Protein AF-M3HYR0-F1 (afdb_monomer_lite)

Sequence (187 aa):
MLKTSEKIFSETPSIITKEEGLKILNGVIPLTTCLDKAFQERNRYFENKVRIHILDNIKNGYCPEDCGYCAQRKNANSGVQEYPMKSEQEIYEDAVQAKKNGAYRFCMVTSGTGPNRLTTEKLASTIQRITDELNMKVCLSAGLLDIEKAQVLKEAGLDRYNHNLNTSEIIIRKSAILILIYKELKH

Foldseek 3Di:
DPPPDDPDDPPDDDPDDPVVVVCVVVCVDPPVVVVVVVVVVCCVVQNPDDAAEAEDAQFAAPADFDAPPDCRYPPRPNPDDGDGGHALVVLLVVLVVCVVVVHQEYEYEHHYAADDPVRLLRLLVSLLCSCVVVVHAYEYEGHDDDPVSVVSNVVSPHPYYDDDPPDDPVVCVVPDDDDDDDPPPPD

Radius of gyration: 19.2 Å; chains: 1; bounding box: 42×44×49 Å

Organism: NCBI:txid1001598

InterPro domains:
  IPR002684 Biotin synthase/Biotin biosynthesis bifunctional protein BioAB [PTHR22976] (4-169)
  IPR007197 Radical SAM [PF04055] (62-170)
  IPR007197 Radical SAM [PS51918] (48-187)
  IPR007197 Radical SAM [SFLDS00029] (16-169)
  IPR013785 Aldolase-type TIM barrel [G3DSA:3.20.20.70] (16-176)
  IPR058240 Radical SAM superfamily [SSF102114] (16-169)

Structure (mmCIF, N/CA/C/O backbone):
data_AF-M3HYR0-F1
#
_entry.id   AF-M3HYR0-F1
#
loop_
_atom_site.group_PDB
_atom_site.id
_atom_site.type_symbol
_atom_site.label_atom_id
_atom_site.label_alt_id
_atom_site.label_comp_id
_atom_site.label_asym_id
_atom_site.label_entity_id
_atom_site.label_seq_id
_atom_site.pdbx_PDB_ins_code
_atom_site.Cartn_x
_atom_site.Cartn_y
_atom_site.Cartn_z
_atom_site.occupancy
_atom_site.B_iso_or_equiv
_atom_site.auth_seq_id
_atom_site.auth_comp_id
_atom_site.auth_asym_id
_atom_site.auth_atom_id
_atom_site.pdbx_PDB_model_num
ATOM 1 N N . MET A 1 1 ? 19.150 12.879 13.250 1.00 27.81 1 MET A N 1
ATOM 2 C CA . MET A 1 1 ? 19.712 12.051 12.161 1.00 27.81 1 MET A CA 1
ATOM 3 C C . MET A 1 1 ? 19.367 10.603 12.452 1.00 27.81 1 MET A C 1
ATOM 5 O O . MET A 1 1 ? 19.879 10.062 13.423 1.00 27.81 1 MET A O 1
ATOM 9 N N . LEU A 1 2 ? 18.451 10.011 11.683 1.00 25.44 2 LEU A N 1
ATOM 10 C CA . LEU A 1 2 ? 18.196 8.571 11.743 1.00 25.44 2 LEU A CA 1
ATOM 11 C C . LEU A 1 2 ? 19.495 7.862 11.342 1.00 25.44 2 LEU A C 1
ATOM 13 O O . LEU A 1 2 ? 20.002 8.091 10.245 1.00 25.44 2 LEU A O 1
ATOM 17 N N . LYS A 1 3 ? 20.071 7.079 12.260 1.00 30.28 3 LYS A N 1
ATOM 18 C CA . LYS A 1 3 ? 21.198 6.195 11.956 1.00 30.28 3 LYS A CA 1
ATOM 19 C C . LYS A 1 3 ? 20.694 5.221 10.894 1.00 30.28 3 LYS A C 1
ATOM 21 O O . LYS A 1 3 ? 19.800 4.433 11.173 1.00 30.28 3 LYS A O 1
ATOM 26 N N . THR A 1 4 ? 21.209 5.342 9.676 1.00 38.19 4 THR A N 1
ATOM 27 C CA . THR A 1 4 ? 20.948 4.424 8.567 1.00 38.19 4 THR A CA 1
ATOM 28 C C . THR A 1 4 ? 21.499 3.055 8.946 1.00 38.19 4 THR A C 1
ATOM 30 O O . THR A 1 4 ? 22.667 2.767 8.687 1.00 38.19 4 THR A O 1
ATOM 33 N N . SER A 1 5 ? 20.690 2.244 9.625 1.00 42.72 5 SER A N 1
ATOM 34 C CA . SER A 1 5 ? 20.910 0.807 9.699 1.00 42.72 5 SER A CA 1
ATOM 35 C C . SER A 1 5 ? 20.956 0.255 8.271 1.00 42.72 5 SER A C 1
ATOM 37 O O . SER A 1 5 ? 20.340 0.799 7.353 1.00 42.72 5 SER A O 1
ATOM 39 N N . GLU A 1 6 ? 21.816 -0.738 8.091 1.00 44.53 6 GLU A N 1
ATOM 40 C CA . GLU A 1 6 ? 22.336 -1.271 6.833 1.00 44.53 6 GLU A CA 1
ATOM 41 C C . GLU A 1 6 ? 21.321 -1.287 5.676 1.00 44.53 6 GLU A C 1
ATOM 43 O O . GLU A 1 6 ? 20.189 -1.749 5.812 1.00 44.53 6 GLU A O 1
ATOM 48 N N . LYS A 1 7 ? 21.741 -0.806 4.493 1.00 46.88 7 LYS A N 1
ATOM 49 C CA . LYS A 1 7 ? 20.996 -1.011 3.242 1.00 46.88 7 LYS A CA 1
ATOM 50 C C . LYS A 1 7 ? 20.975 -2.515 2.950 1.00 46.88 7 LYS A C 1
ATOM 52 O O . LYS A 1 7 ? 21.894 -3.032 2.320 1.00 46.88 7 LYS A O 1
ATOM 57 N N . ILE A 1 8 ? 19.942 -3.219 3.401 1.00 47.56 8 ILE A N 1
ATOM 58 C CA . ILE A 1 8 ? 19.766 -4.630 3.066 1.00 47.56 8 ILE A CA 1
ATOM 59 C C . ILE A 1 8 ? 19.124 -4.705 1.681 1.00 47.56 8 ILE A C 1
ATOM 61 O O . ILE A 1 8 ? 17.914 -4.545 1.523 1.00 47.56 8 ILE A O 1
ATOM 65 N N . PHE A 1 9 ? 19.950 -4.907 0.657 1.00 54.12 9 PHE A N 1
ATOM 66 C CA . PHE A 1 9 ? 19.462 -5.226 -0.681 1.00 54.12 9 PHE A CA 1
ATOM 67 C C . PHE A 1 9 ? 18.838 -6.626 -0.693 1.00 54.12 9 PHE A C 1
ATOM 69 O O . PHE A 1 9 ? 19.188 -7.487 0.115 1.00 54.12 9 PHE A O 1
ATOM 76 N N . SER A 1 10 ? 17.902 -6.853 -1.617 1.00 51.78 10 SER A N 1
ATOM 77 C CA . SER A 1 10 ? 17.397 -8.200 -1.876 1.00 51.78 10 SER A CA 1
ATOM 78 C C . SER A 1 10 ? 18.568 -9.121 -2.221 1.00 51.78 10 SER A C 1
ATOM 80 O O . SER A 1 10 ? 19.323 -8.835 -3.146 1.00 51.78 10 SER A O 1
ATOM 82 N N . GLU A 1 11 ? 18.697 -10.235 -1.502 1.00 59.69 11 GLU A N 1
ATOM 83 C CA . GLU A 1 11 ? 19.653 -11.305 -1.823 1.00 59.69 11 GLU A CA 1
ATOM 84 C C . GLU A 1 11 ? 19.202 -12.134 -3.032 1.00 59.69 11 GLU A C 1
ATOM 86 O O . GLU A 1 11 ? 19.929 -13.007 -3.495 1.00 59.69 11 GLU A O 1
ATOM 91 N N . THR A 1 12 ? 17.998 -11.874 -3.558 1.00 63.22 12 THR A N 1
ATOM 92 C CA . THR A 1 12 ? 17.518 -12.531 -4.774 1.00 63.22 12 THR A CA 1
ATOM 93 C C . THR A 1 12 ? 18.239 -11.926 -5.979 1.00 63.22 12 THR A C 1
ATOM 95 O O . THR A 1 12 ? 18.025 -10.743 -6.270 1.00 63.22 12 THR A O 1
ATOM 98 N N . PRO A 1 13 ? 19.079 -12.697 -6.690 1.00 67.69 13 PRO A N 1
ATOM 99 C CA . PRO A 1 13 ? 19.776 -12.191 -7.860 1.00 67.69 13 PRO A CA 1
ATOM 100 C C . PRO A 1 13 ? 18.773 -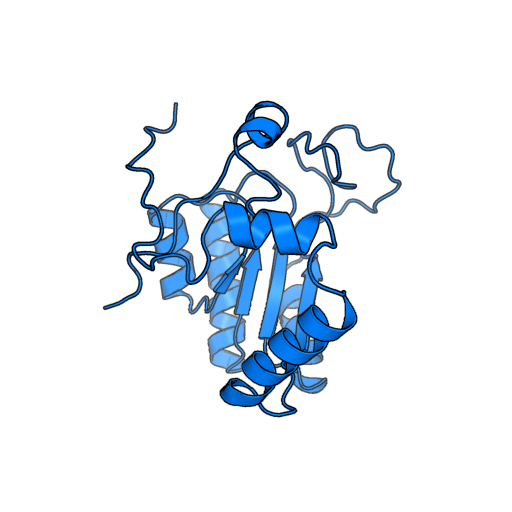11.827 -8.956 1.00 67.69 13 PRO A C 1
ATOM 102 O O . PRO A 1 13 ? 17.763 -12.506 -9.157 1.00 67.69 13 PRO A O 1
ATOM 105 N N . SER A 1 14 ? 19.056 -10.739 -9.675 1.00 76.12 14 SER A N 1
ATOM 106 C CA . SER A 1 14 ? 18.279 -10.377 -10.859 1.00 76.12 14 SER A CA 1
ATOM 107 C C . SER A 1 14 ? 18.402 -11.482 -11.906 1.00 76.12 14 SER A C 1
ATOM 109 O O . SER A 1 14 ? 19.508 -11.903 -12.237 1.00 76.12 14 SER A O 1
ATOM 111 N N . ILE A 1 15 ? 17.266 -11.913 -12.452 1.00 83.00 15 ILE A N 1
ATOM 112 C CA . ILE A 1 15 ? 17.204 -12.916 -13.526 1.00 83.00 15 ILE A CA 1
ATOM 113 C C . ILE A 1 15 ? 17.675 -12.376 -14.883 1.00 83.00 15 ILE A C 1
ATOM 115 O O . ILE A 1 15 ? 17.874 -13.154 -15.809 1.00 83.00 15 ILE A O 1
ATOM 119 N N . ILE A 1 16 ? 17.840 -11.055 -15.003 1.00 86.44 16 ILE A N 1
ATOM 120 C CA . ILE A 1 16 ? 18.404 -10.391 -16.181 1.00 86.44 16 ILE A CA 1
ATOM 121 C C . ILE A 1 16 ? 19.563 -9.483 -15.781 1.00 86.44 16 ILE A C 1
ATOM 123 O O . ILE A 1 16 ? 19.572 -8.867 -14.708 1.00 86.44 16 ILE A O 1
ATOM 127 N N . THR A 1 17 ? 20.528 -9.358 -16.676 1.00 90.94 17 THR A N 1
ATOM 128 C CA . THR A 1 17 ? 21.617 -8.392 -16.578 1.00 90.94 17 THR A CA 1
ATOM 129 C C . THR A 1 17 ? 21.120 -6.970 -16.849 1.00 90.94 17 THR A C 1
ATOM 131 O O . THR A 1 17 ? 20.070 -6.736 -17.454 1.00 90.94 17 THR A O 1
ATOM 134 N N . LYS A 1 18 ? 21.919 -5.976 -16.442 1.00 89.69 18 LYS A N 1
ATOM 135 C CA . LYS A 1 18 ? 21.658 -4.564 -16.760 1.00 89.69 18 LYS A CA 1
ATOM 136 C C . LYS A 1 18 ? 21.578 -4.321 -18.272 1.00 89.69 18 LYS A C 1
ATOM 138 O O . LYS A 1 18 ? 20.744 -3.539 -18.717 1.00 89.69 18 LYS A O 1
ATOM 143 N N . GLU A 1 19 ? 22.442 -4.971 -19.050 1.00 94.06 19 GLU A N 1
ATOM 144 C CA . GLU A 1 19 ? 22.473 -4.823 -20.507 1.00 94.06 19 GLU A CA 1
ATOM 145 C C . GLU A 1 19 ? 21.195 -5.371 -21.155 1.00 94.06 19 GLU A C 1
ATOM 147 O O . GLU A 1 19 ? 20.595 -4.705 -21.997 1.00 94.06 19 GLU A O 1
ATOM 152 N N . GLU A 1 20 ? 20.729 -6.543 -20.721 1.00 90.94 20 GLU A N 1
ATOM 153 C CA . GLU A 1 20 ? 19.462 -7.122 -21.185 1.00 90.94 20 GLU A CA 1
ATOM 154 C C . GLU A 1 20 ? 18.267 -6.238 -20.822 1.00 90.94 20 GLU A C 1
ATOM 156 O O . GLU A 1 20 ? 17.411 -5.983 -21.670 1.00 90.94 20 GLU A O 1
ATOM 161 N N . GLY A 1 21 ? 18.242 -5.695 -19.601 1.00 92.31 21 GLY A N 1
ATOM 162 C CA . GLY A 1 21 ? 17.231 -4.719 -19.194 1.00 92.31 21 GLY A CA 1
ATOM 163 C C . GLY A 1 21 ? 17.214 -3.486 -20.100 1.00 92.31 21 GLY A C 1
ATOM 164 O O . GLY A 1 21 ? 16.151 -3.049 -20.535 1.00 92.31 21 GLY A O 1
ATOM 165 N N . LEU A 1 22 ? 18.385 -2.952 -20.459 1.00 94.38 22 LEU A N 1
ATOM 166 C CA . LEU A 1 22 ? 18.488 -1.814 -21.377 1.00 94.38 22 LEU A CA 1
ATOM 167 C C . LEU A 1 22 ? 18.037 -2.159 -22.800 1.00 94.38 22 LEU A C 1
ATOM 169 O O . LEU A 1 22 ? 17.418 -1.320 -23.447 1.00 94.38 22 LEU A O 1
ATOM 173 N N . LYS A 1 23 ? 18.284 -3.379 -23.291 1.00 94.56 23 LYS A N 1
ATOM 174 C CA . LYS A 1 23 ? 17.772 -3.830 -24.600 1.00 94.56 23 LYS A CA 1
ATOM 175 C C . LYS A 1 23 ? 16.242 -3.841 -24.634 1.00 94.56 23 LYS A C 1
ATOM 177 O O . LYS A 1 23 ? 15.662 -3.413 -25.630 1.00 94.56 23 LYS A O 1
ATOM 182 N N . ILE A 1 24 ? 15.596 -4.271 -23.548 1.00 93.75 24 ILE A N 1
ATOM 183 C CA . ILE A 1 24 ? 14.132 -4.201 -23.402 1.00 93.75 24 ILE A CA 1
ATOM 184 C C . ILE A 1 24 ? 13.668 -2.740 -23.427 1.00 93.75 24 ILE A C 1
ATOM 186 O O . ILE A 1 24 ? 12.809 -2.382 -24.228 1.00 93.75 24 ILE A O 1
ATOM 190 N N . LEU A 1 25 ? 14.254 -1.889 -22.579 1.00 94.12 25 LEU A N 1
ATOM 191 C CA . LEU A 1 25 ? 13.826 -0.493 -22.422 1.00 94.12 25 LEU A CA 1
ATOM 192 C C . LEU A 1 25 ? 14.065 0.363 -23.674 1.00 94.12 25 LEU A C 1
ATOM 194 O O . LEU A 1 25 ? 13.278 1.262 -23.950 1.00 94.12 25 LEU A O 1
ATOM 198 N N . ASN A 1 26 ? 15.114 0.069 -24.444 1.00 96.31 26 ASN A N 1
ATOM 199 C CA . ASN A 1 26 ? 15.434 0.766 -25.692 1.00 96.31 26 ASN A CA 1
ATOM 200 C C . ASN A 1 26 ? 14.705 0.185 -26.917 1.00 96.31 26 ASN A C 1
ATOM 202 O O . ASN A 1 26 ? 14.990 0.593 -28.040 1.00 96.31 26 ASN A O 1
ATOM 206 N N . GLY A 1 27 ? 13.802 -0.784 -26.730 1.00 94.06 27 GLY A N 1
ATOM 207 C CA . GLY A 1 27 ? 13.020 -1.368 -27.822 1.00 94.06 27 GLY A CA 1
ATOM 208 C C . GLY A 1 27 ? 13.824 -2.238 -28.792 1.00 94.06 27 GLY A C 1
ATOM 209 O O . GLY A 1 27 ? 13.338 -2.540 -29.878 1.00 94.06 27 GLY A O 1
ATOM 210 N N . VAL A 1 28 ? 15.034 -2.670 -28.414 1.00 96.81 28 VAL A N 1
ATOM 211 C CA . VAL A 1 28 ? 15.813 -3.658 -29.187 1.00 96.81 28 VAL A CA 1
ATOM 212 C C . VAL A 1 28 ? 15.053 -4.984 -29.244 1.00 96.81 28 VAL A C 1
ATOM 214 O O . VAL A 1 28 ? 15.068 -5.674 -30.260 1.00 96.81 28 VAL A O 1
ATOM 217 N N . ILE A 1 29 ? 14.364 -5.328 -28.152 1.00 93.12 29 ILE A N 1
ATOM 218 C CA . ILE A 1 29 ? 13.398 -6.425 -28.126 1.00 93.12 29 ILE A CA 1
ATOM 219 C C . ILE A 1 29 ? 12.018 -5.854 -28.483 1.00 93.12 29 ILE A C 1
ATOM 221 O O . ILE A 1 29 ? 11.577 -4.914 -27.816 1.00 93.12 29 ILE A O 1
ATOM 225 N N . PRO A 1 30 ? 11.310 -6.412 -29.486 1.00 95.75 30 PRO A N 1
ATOM 226 C CA . PRO A 1 30 ? 9.973 -5.954 -29.843 1.00 95.75 30 PRO A CA 1
ATOM 227 C C . PRO A 1 30 ? 9.015 -5.977 -28.649 1.00 95.75 30 PRO A C 1
ATOM 229 O O . PRO A 1 30 ? 8.971 -6.952 -27.894 1.00 95.75 30 PRO A O 1
ATOM 232 N N . LEU A 1 31 ? 8.197 -4.929 -28.511 1.00 95.56 31 LEU A N 1
ATOM 233 C CA . LEU A 1 31 ? 7.231 -4.806 -27.414 1.00 95.56 31 LEU A CA 1
ATOM 234 C C . LEU A 1 31 ? 6.293 -6.018 -27.328 1.00 95.56 31 LEU A C 1
ATOM 236 O O . LEU A 1 31 ? 6.006 -6.495 -26.235 1.00 95.56 31 LEU A O 1
ATOM 240 N N . THR A 1 32 ? 5.854 -6.549 -28.469 1.00 97.62 32 THR A N 1
ATOM 241 C CA . THR A 1 32 ? 4.992 -7.739 -28.534 1.00 97.62 32 THR A CA 1
ATOM 242 C C . THR A 1 32 ? 5.647 -8.961 -27.895 1.00 97.62 32 THR A C 1
ATOM 244 O O . THR A 1 32 ? 5.002 -9.653 -27.112 1.00 97.62 32 THR A O 1
ATOM 247 N N . THR A 1 33 ? 6.941 -9.179 -28.137 1.00 95.50 33 THR A N 1
ATOM 248 C CA . THR A 1 33 ? 7.723 -10.247 -27.498 1.00 95.50 33 THR A CA 1
ATOM 249 C C . THR A 1 33 ? 7.815 -10.045 -25.986 1.00 95.50 33 THR A C 1
ATOM 251 O O . THR A 1 33 ? 7.695 -11.001 -25.222 1.00 95.50 33 THR A O 1
ATOM 254 N N . CYS A 1 34 ? 8.013 -8.805 -25.530 1.00 94.19 34 CYS A N 1
ATOM 255 C CA . CYS A 1 34 ? 8.046 -8.486 -24.101 1.00 94.19 34 CYS A CA 1
ATOM 256 C C . CYS A 1 34 ? 6.696 -8.766 -23.423 1.00 94.19 34 CYS A C 1
ATOM 258 O O . CYS A 1 34 ? 6.667 -9.355 -22.342 1.00 94.19 34 CYS A O 1
ATOM 260 N N . LEU A 1 35 ? 5.588 -8.376 -24.062 1.00 95.94 35 LEU A N 1
ATOM 261 C CA . LEU A 1 35 ? 4.231 -8.607 -23.560 1.00 95.94 35 LEU A CA 1
ATOM 262 C C . LEU A 1 35 ? 3.901 -10.099 -23.476 1.00 95.94 35 LEU A C 1
ATOM 264 O O . LEU A 1 35 ? 3.378 -10.544 -22.456 1.00 95.94 35 LEU A O 1
ATOM 268 N N . ASP A 1 36 ? 4.243 -10.867 -24.510 1.00 96.81 36 ASP A N 1
ATOM 269 C CA . ASP A 1 36 ? 4.029 -12.315 -24.545 1.00 96.81 36 ASP A CA 1
ATOM 270 C C . ASP A 1 36 ? 4.809 -13.029 -23.428 1.00 96.81 36 ASP A C 1
ATOM 272 O O . ASP A 1 36 ? 4.224 -13.755 -22.624 1.00 96.81 36 ASP A O 1
ATOM 276 N N . LYS A 1 37 ? 6.106 -12.734 -23.270 1.00 92.50 37 LYS A N 1
ATOM 277 C CA . LYS A 1 37 ? 6.913 -13.313 -22.180 1.00 92.50 37 LYS A CA 1
ATOM 278 C C . LYS A 1 37 ? 6.387 -12.940 -20.793 1.00 92.50 37 LYS A C 1
ATOM 280 O O . LYS A 1 37 ? 6.298 -13.799 -19.918 1.00 92.50 37 LYS A O 1
ATOM 285 N N . ALA A 1 38 ? 6.013 -11.676 -20.586 1.00 92.94 38 ALA A N 1
ATOM 286 C CA . ALA A 1 38 ? 5.431 -11.232 -19.321 1.00 92.94 38 ALA A CA 1
ATOM 287 C C . ALA A 1 38 ? 4.098 -11.942 -19.028 1.00 92.94 38 ALA A C 1
ATOM 289 O O . ALA A 1 38 ? 3.831 -12.314 -17.882 1.00 92.94 38 ALA A O 1
ATOM 290 N N . PHE A 1 39 ? 3.275 -12.164 -20.056 1.00 95.31 39 PHE A N 1
ATOM 291 C CA . PHE A 1 39 ? 2.029 -12.913 -19.937 1.00 95.31 39 PHE A CA 1
ATOM 292 C C . PHE A 1 39 ? 2.271 -14.380 -19.577 1.00 95.31 39 PHE A C 1
ATOM 294 O O . PHE A 1 39 ? 1.614 -14.872 -18.662 1.00 95.31 39 PHE A O 1
ATOM 301 N N . GLN A 1 40 ? 3.212 -15.061 -20.235 1.00 94.50 40 GLN A N 1
ATOM 302 C CA . GLN A 1 40 ? 3.530 -16.466 -19.955 1.00 94.50 40 GLN A CA 1
ATOM 303 C C . GLN A 1 40 ? 3.958 -16.669 -18.499 1.00 94.50 40 GLN A C 1
ATOM 305 O O . GLN A 1 40 ? 3.398 -17.526 -17.813 1.00 94.50 40 GLN A O 1
ATOM 310 N N . GLU A 1 41 ? 4.870 -15.834 -17.990 1.00 91.75 41 GLU A N 1
ATOM 311 C CA . GLU A 1 41 ? 5.298 -15.900 -16.588 1.00 91.75 41 GLU A CA 1
ATOM 312 C C . GLU A 1 41 ? 4.148 -15.576 -15.630 1.00 91.75 41 GLU A C 1
ATOM 314 O O . GLU A 1 41 ? 3.900 -16.321 -14.681 1.00 91.75 41 GLU A O 1
ATOM 319 N N . ARG A 1 42 ? 3.364 -14.521 -15.893 1.00 94.38 42 ARG A N 1
ATOM 320 C CA . ARG A 1 42 ? 2.182 -14.216 -15.070 1.00 94.38 42 ARG A CA 1
ATOM 321 C C . ARG A 1 42 ? 1.199 -15.386 -15.055 1.00 94.38 42 ARG A C 1
ATOM 323 O O . ARG A 1 42 ? 0.716 -15.751 -13.987 1.00 94.38 42 ARG A O 1
ATOM 330 N N . ASN A 1 43 ? 0.887 -15.967 -16.210 1.00 95.62 43 ASN A N 1
ATOM 331 C CA . ASN A 1 43 ? -0.077 -17.058 -16.335 1.00 95.62 43 ASN A CA 1
ATOM 332 C C . ASN A 1 43 ? 0.419 -18.341 -15.655 1.00 95.62 43 ASN A C 1
ATOM 334 O O . ASN A 1 43 ? -0.375 -19.039 -15.033 1.00 95.62 43 ASN A O 1
ATOM 338 N N . ARG A 1 44 ? 1.728 -18.615 -15.691 1.00 94.56 44 ARG A N 1
ATOM 339 C CA . ARG A 1 44 ? 2.340 -19.759 -15.001 1.00 94.56 44 ARG A CA 1
ATOM 340 C C . ARG A 1 44 ? 2.088 -19.751 -13.491 1.00 94.56 44 ARG A C 1
ATOM 342 O O . ARG A 1 44 ? 1.845 -20.809 -12.922 1.00 94.56 44 ARG A O 1
ATOM 349 N N . TYR A 1 45 ? 2.158 -18.585 -12.845 1.00 92.19 45 TYR A N 1
ATOM 350 C CA . TYR A 1 45 ? 2.011 -18.476 -11.385 1.00 92.19 45 TYR A CA 1
ATOM 351 C C . TYR A 1 45 ? 0.606 -18.081 -10.922 1.00 92.19 45 TYR A C 1
ATOM 353 O O . TYR A 1 45 ? 0.216 -18.405 -9.801 1.00 92.19 45 TYR A O 1
ATOM 361 N N . PHE A 1 46 ? -0.140 -17.347 -11.748 1.00 93.81 46 PHE A N 1
ATOM 362 C CA . PHE A 1 46 ? -1.408 -16.731 -11.348 1.00 93.81 46 PHE A CA 1
ATOM 363 C C . PHE A 1 46 ? -2.596 -17.147 -12.215 1.00 93.81 46 PHE A C 1
ATOM 365 O O . PHE A 1 46 ? -3.722 -16.761 -11.899 1.00 93.81 46 PHE A O 1
ATOM 372 N N . GLU A 1 47 ? -2.378 -17.932 -13.274 1.00 95.88 47 GLU A N 1
ATOM 373 C CA . GLU A 1 47 ? -3.408 -18.300 -14.251 1.00 95.88 47 GLU A CA 1
ATOM 374 C C . GLU A 1 47 ? -4.149 -17.034 -14.736 1.00 95.88 47 GLU A C 1
ATOM 376 O O . GLU A 1 47 ? -3.550 -15.965 -14.915 1.00 95.88 47 GLU A O 1
ATOM 381 N N . ASN A 1 48 ? -5.472 -17.125 -14.878 1.00 95.19 48 ASN A N 1
ATOM 382 C CA . ASN A 1 48 ? -6.363 -16.005 -15.170 1.00 95.19 48 ASN A CA 1
ATOM 383 C C . ASN A 1 48 ? -6.988 -15.392 -13.903 1.00 95.19 48 ASN A C 1
ATOM 385 O O . ASN A 1 48 ? -8.084 -14.837 -13.960 1.00 95.19 48 ASN A O 1
ATOM 389 N N . LYS A 1 49 ? -6.316 -15.491 -12.747 1.00 94.81 49 LYS A N 1
ATOM 390 C CA . LYS A 1 49 ? -6.809 -14.927 -11.482 1.00 94.81 49 LYS A CA 1
ATOM 391 C C . LYS A 1 49 ? -6.305 -13.501 -11.293 1.00 94.81 49 LYS A C 1
ATOM 393 O O . LYS A 1 49 ? -5.128 -13.200 -11.478 1.00 94.81 49 LYS A O 1
ATOM 398 N N . VAL A 1 50 ? -7.200 -12.635 -10.832 1.00 94.56 50 VAL A N 1
ATOM 399 C CA . VAL A 1 50 ? -6.894 -11.263 -10.414 1.00 94.56 50 VAL A CA 1
ATOM 400 C C . VAL A 1 50 ? -7.301 -11.073 -8.957 1.00 94.56 50 VAL A C 1
ATOM 402 O O . VAL A 1 50 ? -8.250 -11.693 -8.482 1.00 94.56 50 VAL A O 1
ATOM 405 N N . ARG A 1 51 ? -6.565 -10.233 -8.225 1.00 94.44 51 ARG A N 1
ATOM 406 C CA . ARG A 1 51 ? -6.910 -9.851 -6.851 1.00 94.44 51 ARG A CA 1
ATOM 407 C C . ARG A 1 51 ? -7.344 -8.398 -6.850 1.00 94.44 51 ARG A C 1
ATOM 409 O O . ARG A 1 51 ? -6.577 -7.533 -7.260 1.00 94.44 51 ARG A O 1
ATOM 416 N N . ILE A 1 52 ? -8.557 -8.149 -6.374 1.00 96.19 52 ILE A N 1
ATOM 417 C CA . ILE A 1 52 ? -9.097 -6.798 -6.255 1.00 96.19 52 ILE A CA 1
ATOM 418 C C . ILE A 1 52 ? -8.748 -6.260 -4.876 1.00 96.19 52 ILE A C 1
ATOM 420 O O . ILE A 1 52 ? -9.081 -6.875 -3.864 1.00 96.19 52 ILE A O 1
ATOM 424 N N . HIS A 1 53 ? -8.045 -5.134 -4.831 1.00 97.31 53 HIS A N 1
ATOM 425 C CA . HIS A 1 53 ? -7.796 -4.408 -3.592 1.00 97.31 53 HIS A CA 1
ATOM 426 C C . HIS A 1 53 ? -8.596 -3.109 -3.630 1.00 97.31 53 HIS A C 1
ATOM 428 O O . HIS A 1 53 ? -8.558 -2.405 -4.637 1.00 97.31 53 HIS A O 1
ATOM 434 N N . ILE A 1 54 ? -9.289 -2.793 -2.541 1.00 98.06 54 ILE A N 1
ATOM 435 C CA . ILE A 1 54 ? -9.983 -1.515 -2.383 1.00 98.06 54 ILE A CA 1
ATOM 436 C C . ILE A 1 54 ? -9.108 -0.615 -1.526 1.00 98.06 54 ILE A C 1
ATOM 438 O O . ILE A 1 54 ? -8.682 -1.015 -0.444 1.00 98.06 54 ILE A O 1
ATOM 442 N N . LEU A 1 55 ? -8.802 0.569 -2.048 1.00 98.31 55 LEU A N 1
ATOM 443 C CA . LEU A 1 55 ? -7.975 1.566 -1.386 1.00 98.31 55 LEU A CA 1
ATOM 444 C C . LEU A 1 55 ? -8.870 2.656 -0.808 1.00 98.31 55 LEU A C 1
ATOM 446 O O . LEU A 1 55 ? -9.658 3.248 -1.541 1.00 98.31 55 LEU A O 1
ATOM 450 N N . ASP A 1 56 ? -8.700 2.931 0.479 1.00 98.44 56 ASP A N 1
ATOM 451 C CA . ASP A 1 56 ? -9.341 4.033 1.178 1.00 98.44 56 ASP A CA 1
ATOM 452 C C . ASP A 1 56 ? -8.305 5.090 1.584 1.00 98.44 56 ASP A C 1
ATOM 454 O O . ASP A 1 56 ? -7.307 4.809 2.258 1.00 98.44 56 ASP A O 1
ATOM 458 N N . ASN A 1 57 ? -8.547 6.324 1.150 1.00 97.88 57 ASN A N 1
ATOM 459 C CA . ASN A 1 57 ? -7.762 7.485 1.538 1.00 97.88 57 ASN A CA 1
ATOM 460 C C . ASN A 1 57 ? -8.279 8.007 2.881 1.00 97.88 57 ASN A C 1
ATOM 462 O O . ASN A 1 57 ? -9.115 8.912 2.937 1.00 97.88 57 ASN A O 1
ATOM 466 N N . ILE A 1 58 ? -7.777 7.421 3.965 1.00 98.31 58 ILE A N 1
ATOM 467 C CA . ILE A 1 58 ? -8.271 7.673 5.320 1.00 98.31 58 ILE A CA 1
ATOM 468 C C . ILE A 1 58 ? -7.806 9.015 5.889 1.00 98.31 58 ILE A C 1
ATOM 470 O O . ILE A 1 58 ? -8.344 9.437 6.902 1.00 98.31 58 ILE A O 1
ATOM 474 N N . LYS A 1 59 ? -6.830 9.693 5.271 1.00 97.44 59 LYS A N 1
ATOM 475 C CA . LYS A 1 59 ? -6.379 11.051 5.626 1.00 97.44 59 LYS A CA 1
ATOM 476 C C . LYS A 1 59 ? -5.810 11.743 4.386 1.00 97.44 59 LYS A C 1
ATOM 478 O O . LYS A 1 59 ? -4.817 11.259 3.842 1.00 97.44 59 LYS A O 1
ATOM 483 N N . ASN A 1 60 ? -6.369 12.893 4.005 1.00 95.88 60 ASN A N 1
ATOM 484 C CA . ASN A 1 60 ? -6.047 13.569 2.745 1.00 95.88 60 ASN A CA 1
ATOM 485 C C . ASN A 1 60 ? -5.544 15.003 2.953 1.00 95.88 60 ASN A C 1
ATOM 487 O O . ASN A 1 60 ? -6.112 15.764 3.736 1.00 95.88 60 ASN A O 1
ATOM 491 N N . GLY A 1 61 ? -4.497 15.387 2.220 1.00 92.75 61 GLY A N 1
ATOM 492 C CA . GLY A 1 61 ? -3.863 16.707 2.354 1.00 92.75 61 GLY A CA 1
ATOM 493 C C . GLY A 1 61 ? -2.941 16.805 3.575 1.00 92.75 61 GLY A C 1
ATOM 494 O O . GLY A 1 61 ? -2.563 15.790 4.153 1.00 92.75 61 GLY A O 1
ATOM 495 N N . TYR A 1 62 ? -2.521 18.008 3.971 1.00 88.31 62 TYR A N 1
ATOM 496 C CA . TYR A 1 62 ? -1.628 18.225 5.129 1.00 88.31 62 TYR A CA 1
ATOM 497 C C . TYR A 1 62 ? -0.300 17.438 5.105 1.00 88.31 62 TYR A C 1
ATOM 499 O O . TYR A 1 62 ? 0.262 17.123 6.160 1.00 88.31 62 TYR A O 1
ATOM 507 N N . CYS A 1 63 ? 0.217 17.083 3.925 1.00 93.56 63 CYS A N 1
ATOM 508 C CA . CYS A 1 63 ? 1.510 16.412 3.826 1.00 93.56 63 CYS A CA 1
ATOM 509 C C . CYS A 1 63 ? 2.638 17.457 3.861 1.00 93.56 63 CYS A C 1
ATOM 511 O O . CYS A 1 63 ? 2.637 18.364 3.028 1.00 93.56 63 CYS A O 1
ATOM 513 N N . PRO A 1 64 ? 3.616 17.356 4.779 1.00 91.06 64 PRO A N 1
ATOM 514 C CA . PRO A 1 64 ? 4.732 18.296 4.835 1.00 91.06 64 PRO A CA 1
ATOM 515 C C . PRO A 1 64 ? 5.805 18.010 3.773 1.00 91.06 64 PRO A C 1
ATOM 517 O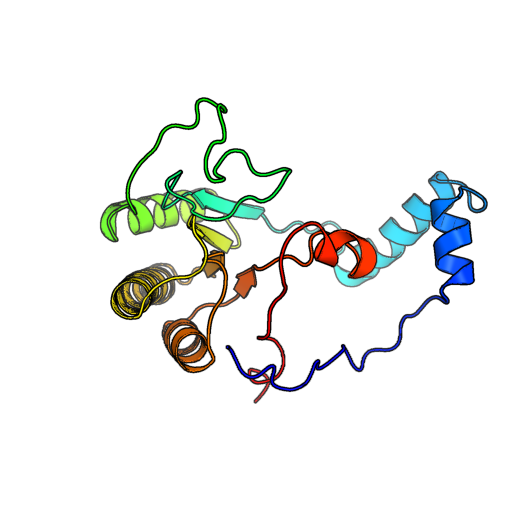 O . PRO A 1 64 ? 6.651 18.871 3.536 1.00 91.06 64 PRO A O 1
ATOM 520 N N . GLU A 1 65 ? 5.767 16.828 3.149 1.00 90.62 65 GLU A N 1
ATOM 521 C CA . GLU A 1 65 ? 6.689 16.419 2.087 1.00 90.62 65 GLU A CA 1
ATOM 522 C C . GLU A 1 65 ? 6.492 17.257 0.823 1.00 90.62 65 GLU A C 1
ATOM 524 O O . GLU A 1 65 ? 5.417 17.808 0.594 1.00 90.62 65 GLU A O 1
ATOM 529 N N . ASP A 1 66 ? 7.508 17.318 -0.033 1.00 89.00 66 ASP A N 1
ATOM 530 C CA . ASP A 1 66 ? 7.551 18.155 -1.237 1.00 89.00 66 ASP A CA 1
ATOM 531 C C . ASP A 1 66 ? 7.586 17.350 -2.551 1.00 89.00 66 ASP A C 1
ATOM 533 O O . ASP A 1 66 ? 7.869 17.905 -3.619 1.00 89.00 66 ASP A O 1
ATOM 537 N N . CYS A 1 67 ? 7.240 16.055 -2.494 1.00 87.69 67 CYS A N 1
ATOM 538 C CA . CYS A 1 67 ? 7.335 15.102 -3.604 1.00 87.69 67 CYS A CA 1
ATOM 539 C C . CYS A 1 67 ? 6.810 15.679 -4.931 1.00 87.69 67 CYS A C 1
ATOM 541 O O . CYS A 1 67 ? 5.609 15.901 -5.075 1.00 87.69 67 CYS A O 1
ATOM 543 N N . GLY A 1 68 ? 7.698 15.852 -5.919 1.00 86.62 68 GLY A N 1
ATOM 544 C CA . GLY A 1 68 ? 7.447 16.538 -7.200 1.00 86.62 68 GLY A CA 1
ATOM 545 C C . GLY A 1 68 ? 6.136 16.202 -7.919 1.00 86.62 68 GLY A C 1
ATOM 546 O O . GLY A 1 68 ? 5.549 17.062 -8.569 1.00 86.62 68 GLY A O 1
ATOM 547 N N . TYR A 1 69 ? 5.688 14.957 -7.781 1.00 87.94 69 TYR A N 1
ATOM 548 C CA . TYR A 1 69 ? 4.533 14.373 -8.461 1.00 87.94 69 TYR A CA 1
ATOM 549 C C . TYR A 1 69 ? 3.253 14.326 -7.608 1.00 87.94 69 TYR A C 1
ATOM 551 O O . TYR A 1 69 ? 2.189 13.994 -8.124 1.00 87.94 69 TYR A O 1
ATOM 559 N N . CYS A 1 70 ? 3.333 14.569 -6.297 1.00 92.06 70 CYS A N 1
ATOM 560 C CA . CYS A 1 70 ? 2.226 14.290 -5.386 1.00 92.06 70 CYS A CA 1
ATOM 561 C C . CYS A 1 70 ? 1.258 15.473 -5.312 1.00 92.06 70 CYS A C 1
ATOM 563 O O . CYS A 1 70 ? 1.652 16.575 -4.948 1.00 92.06 70 CYS A O 1
ATOM 565 N N . ALA A 1 71 ? -0.029 15.245 -5.576 1.00 93.88 71 ALA A N 1
ATOM 566 C CA . ALA A 1 71 ? -1.058 16.279 -5.452 1.00 93.88 71 ALA A CA 1
ATOM 567 C C . ALA A 1 71 ? -1.310 16.724 -3.999 1.00 93.88 71 ALA A C 1
ATOM 569 O O . ALA A 1 71 ? -1.877 17.786 -3.787 1.00 93.88 71 ALA A O 1
ATOM 570 N N . GLN A 1 72 ? -0.893 15.938 -3.003 1.00 94.19 72 GLN A N 1
ATOM 571 C CA . GLN A 1 72 ? -1.118 16.229 -1.581 1.00 94.19 72 GLN A CA 1
ATOM 572 C C . GLN A 1 72 ? 0.098 16.852 -0.881 1.00 94.19 72 GLN A C 1
ATOM 574 O O . GLN A 1 72 ? 0.050 17.061 0.330 1.00 94.19 72 GLN A O 1
ATOM 579 N N . ARG A 1 73 ? 1.203 17.085 -1.607 1.00 90.25 73 ARG A N 1
ATOM 580 C CA . ARG A 1 73 ? 2.440 17.642 -1.042 1.00 90.25 73 ARG A CA 1
ATOM 581 C C . ARG A 1 73 ? 2.231 19.052 -0.493 1.00 90.25 73 ARG A C 1
ATOM 583 O O . ARG A 1 73 ? 1.309 19.766 -0.893 1.00 90.25 73 ARG A O 1
ATOM 590 N N . LYS A 1 74 ? 3.183 19.504 0.314 1.00 87.75 74 LYS A N 1
ATOM 591 C CA . LYS A 1 74 ? 3.269 20.891 0.755 1.00 87.75 74 LYS A CA 1
ATOM 592 C C . LYS A 1 74 ? 3.271 21.831 -0.454 1.00 87.75 74 LYS A C 1
ATOM 594 O O . LYS A 1 74 ? 4.036 21.639 -1.400 1.00 87.75 74 LYS A O 1
ATOM 599 N N . ASN A 1 75 ? 2.430 22.862 -0.400 1.00 84.75 75 ASN A N 1
ATOM 600 C CA . ASN A 1 75 ? 2.267 23.881 -1.445 1.00 84.75 75 ASN A CA 1
ATOM 601 C C . ASN A 1 75 ? 1.761 23.352 -2.804 1.00 84.75 75 ASN A C 1
ATOM 603 O O . ASN A 1 75 ? 1.905 24.038 -3.818 1.00 84.75 75 ASN A O 1
ATOM 607 N N . ALA A 1 76 ? 1.174 22.152 -2.867 1.00 86.06 76 ALA A N 1
ATOM 608 C CA . ALA A 1 76 ? 0.461 21.724 -4.065 1.00 86.06 76 ALA A CA 1
ATOM 609 C C . ALA A 1 76 ? -0.810 22.567 -4.247 1.00 86.06 76 ALA A C 1
ATOM 611 O O . ALA A 1 76 ? -1.736 22.465 -3.451 1.00 86.06 76 ALA A O 1
ATOM 612 N N . ASN A 1 77 ? -0.892 23.361 -5.318 1.00 86.19 77 ASN A N 1
ATOM 613 C CA . ASN A 1 77 ? -2.141 24.020 -5.711 1.00 86.19 77 ASN A CA 1
ATOM 614 C C . ASN A 1 77 ? -2.986 23.076 -6.587 1.00 86.19 77 ASN A C 1
ATOM 616 O O . ASN A 1 77 ? -3.174 23.312 -7.778 1.00 86.19 77 ASN A O 1
ATOM 620 N N . SER A 1 78 ? -3.378 21.936 -6.019 1.00 89.75 78 SER A N 1
ATOM 621 C CA . SER A 1 78 ? -4.009 20.815 -6.735 1.00 89.75 78 SER A CA 1
ATOM 622 C C . SER A 1 78 ? -5.526 20.726 -6.545 1.00 89.75 78 SER A C 1
ATOM 624 O O . SER A 1 78 ? -6.168 19.917 -7.209 1.00 89.75 78 SER A O 1
ATOM 626 N N . GLY A 1 79 ? -6.098 21.522 -5.634 1.00 91.06 79 GLY A N 1
ATOM 627 C CA . GLY A 1 79 ? -7.532 21.505 -5.329 1.00 91.06 79 GLY A CA 1
ATOM 628 C C . GLY A 1 79 ? -8.018 20.240 -4.613 1.00 91.06 79 GLY A C 1
ATOM 629 O O . GLY A 1 79 ? -9.216 19.965 -4.620 1.00 91.06 79 GLY A O 1
ATOM 630 N N . VAL A 1 80 ? -7.119 19.447 -4.015 1.00 93.25 80 VAL A N 1
ATOM 631 C CA . VAL A 1 80 ? -7.519 18.271 -3.228 1.00 93.25 80 VAL A CA 1
ATOM 632 C C . VAL A 1 80 ? -8.315 18.695 -1.992 1.00 93.25 80 VAL A C 1
ATOM 634 O O . VAL A 1 80 ? -7.946 19.639 -1.300 1.00 93.25 80 VAL A O 1
ATOM 637 N N . GLN A 1 81 ? -9.400 17.979 -1.698 1.00 93.19 81 GLN A N 1
ATOM 638 C CA . GLN A 1 81 ? -10.177 18.213 -0.484 1.00 93.19 81 GLN A CA 1
ATOM 639 C C . GLN A 1 81 ? -9.371 17.786 0.744 1.00 93.19 81 GLN A C 1
ATOM 641 O O . GLN A 1 81 ? -9.047 16.612 0.894 1.00 93.19 81 GLN A O 1
ATOM 646 N N . GLU A 1 82 ? -9.078 18.712 1.645 1.00 94.12 82 GLU A N 1
ATOM 647 C CA . GLU A 1 82 ? -8.339 18.402 2.865 1.00 94.12 82 GLU A CA 1
ATOM 648 C C . GLU A 1 82 ? -9.278 17.885 3.957 1.00 94.12 82 GLU A C 1
ATOM 650 O O . GLU A 1 82 ? -10.339 18.461 4.203 1.00 94.12 82 GLU A O 1
ATOM 655 N N . TYR A 1 83 ? -8.890 16.796 4.619 1.00 95.94 83 TYR A N 1
ATOM 656 C CA . TYR A 1 83 ? -9.627 16.271 5.765 1.00 95.94 83 TYR A CA 1
ATOM 657 C C . TYR A 1 83 ? -8.703 15.502 6.721 1.00 95.94 83 TYR A C 1
ATOM 659 O O . TYR A 1 83 ? -7.716 14.891 6.288 1.00 95.94 83 TYR A O 1
ATOM 667 N N . PRO A 1 84 ? -8.984 15.545 8.040 1.00 96.38 84 PRO A N 1
ATOM 668 C CA . PRO A 1 84 ? -8.215 14.802 9.030 1.00 96.38 84 PRO A CA 1
ATOM 669 C C . PRO A 1 84 ? -8.405 13.293 8.851 1.00 96.38 84 PRO A C 1
ATOM 671 O O . PRO A 1 84 ? -9.173 12.839 8.011 1.00 96.38 84 PRO A O 1
ATOM 674 N N . MET A 1 85 ? -7.700 12.499 9.656 1.00 97.50 85 MET A N 1
ATOM 675 C CA . MET A 1 85 ? -7.902 11.056 9.620 1.00 97.50 85 MET A CA 1
ATOM 676 C C . MET A 1 85 ? -9.355 10.710 9.976 1.00 97.50 85 MET A C 1
ATOM 678 O O . MET A 1 85 ? -9.845 11.183 11.005 1.00 97.50 85 MET A O 1
ATOM 682 N N . LYS A 1 86 ? -10.004 9.891 9.143 1.00 98.31 86 LYS A N 1
ATOM 683 C CA . LYS A 1 86 ? -11.320 9.302 9.412 1.00 98.31 86 LYS A CA 1
ATOM 684 C C . LYS A 1 86 ? -11.335 8.615 10.779 1.00 98.31 86 LYS A C 1
ATOM 686 O O . LYS A 1 86 ? -10.305 8.132 11.263 1.00 98.31 86 LYS A O 1
ATOM 691 N N . SER A 1 87 ? -12.504 8.569 11.405 1.00 98.38 87 SER A N 1
ATOM 692 C CA . SER A 1 87 ? -12.708 7.790 12.624 1.00 98.38 87 SER A CA 1
ATOM 693 C C . SER A 1 87 ? -12.571 6.290 12.351 1.00 98.38 87 SER A C 1
ATOM 695 O O . SER A 1 87 ? -12.777 5.824 11.233 1.00 98.38 87 SER A O 1
ATOM 697 N N . GLU A 1 88 ? -12.256 5.512 13.391 1.00 98.44 88 GLU A N 1
ATOM 698 C CA . GLU A 1 88 ? -12.191 4.047 13.284 1.00 98.44 88 GLU A CA 1
ATOM 699 C C . GLU A 1 88 ? -13.499 3.460 12.728 1.00 98.44 88 GLU A C 1
ATOM 701 O O . GLU A 1 88 ? -13.468 2.542 11.913 1.00 98.44 88 GLU A O 1
ATOM 706 N N . GLN A 1 89 ? -14.645 4.021 13.128 1.00 98.50 89 GLN A N 1
ATOM 707 C CA . GLN A 1 89 ? -15.952 3.553 12.684 1.00 98.50 89 GLN A CA 1
ATOM 708 C C . GLN A 1 89 ? -16.189 3.808 11.189 1.00 98.50 89 GLN A C 1
ATOM 710 O O . GLN A 1 89 ? -16.624 2.893 10.498 1.00 98.50 89 GLN A O 1
ATOM 715 N N . GLU A 1 90 ? -15.849 4.995 10.674 1.00 98.69 90 GLU A N 1
ATOM 716 C CA . GLU A 1 90 ? -15.939 5.290 9.234 1.00 98.69 90 GLU A CA 1
ATOM 717 C C . GLU A 1 90 ? -15.054 4.337 8.415 1.00 98.69 90 GLU A C 1
ATOM 719 O O . GLU A 1 90 ? -15.508 3.751 7.435 1.00 98.69 90 GLU A O 1
ATOM 724 N N . ILE A 1 91 ? -13.809 4.113 8.854 1.00 98.75 91 ILE A N 1
ATOM 725 C CA . ILE A 1 91 ? -12.871 3.208 8.168 1.00 98.75 91 ILE A CA 1
ATOM 726 C C . ILE A 1 91 ? -13.386 1.762 8.196 1.00 98.75 91 ILE A C 1
ATOM 728 O O . ILE A 1 91 ? -13.281 1.035 7.206 1.00 98.75 91 ILE A O 1
ATOM 732 N N . TYR A 1 92 ? -13.945 1.327 9.326 1.00 98.75 92 TYR A N 1
ATOM 733 C CA . TYR A 1 92 ? -14.535 0.000 9.455 1.00 98.75 92 TYR A CA 1
ATOM 734 C C . TYR A 1 92 ? -15.747 -0.173 8.529 1.00 98.75 92 TYR A C 1
ATOM 736 O O . TYR A 1 92 ? -15.885 -1.211 7.882 1.00 98.75 92 TYR A O 1
ATOM 744 N N . GLU A 1 93 ? -16.613 0.833 8.411 1.00 98.75 93 GLU A N 1
ATOM 745 C CA . GLU A 1 93 ? -17.753 0.802 7.488 1.00 98.75 93 GLU A CA 1
ATOM 746 C C . GLU A 1 93 ? -17.301 0.706 6.027 1.00 98.75 93 GLU A C 1
ATOM 748 O O . GLU A 1 93 ? -17.822 -0.132 5.282 1.00 98.75 93 GLU A O 1
ATOM 753 N N . ASP A 1 94 ? -16.275 1.464 5.637 1.00 98.62 94 ASP A N 1
ATOM 754 C CA . ASP A 1 94 ? -15.653 1.368 4.312 1.00 98.62 94 ASP A CA 1
ATOM 755 C C . ASP A 1 94 ? -15.062 -0.033 4.064 1.00 98.62 94 ASP A C 1
ATOM 757 O O . ASP A 1 94 ? -15.237 -0.615 2.986 1.00 98.62 94 ASP A O 1
ATOM 761 N N . ALA A 1 95 ? -14.442 -0.636 5.081 1.00 98.69 95 ALA A N 1
ATOM 762 C CA . ALA A 1 95 ? -13.932 -2.006 5.036 1.00 98.69 95 ALA A CA 1
ATOM 763 C C . ALA A 1 95 ? -15.057 -3.050 4.882 1.00 98.69 95 ALA A C 1
ATOM 765 O O . ALA A 1 95 ? -14.925 -3.998 4.098 1.00 98.69 95 ALA A O 1
ATOM 766 N N . VAL A 1 96 ? -16.192 -2.870 5.568 1.00 98.62 96 VAL A N 1
ATOM 767 C CA . VAL A 1 96 ? -17.392 -3.710 5.407 1.00 98.62 96 VAL A CA 1
ATOM 768 C C . VAL A 1 96 ? -17.913 -3.629 3.974 1.00 98.62 96 VAL A C 1
ATOM 770 O O . VAL A 1 96 ? -18.221 -4.666 3.380 1.00 98.62 96 VAL A O 1
ATOM 773 N N . GLN A 1 97 ? -17.997 -2.428 3.395 1.00 98.56 97 GLN A N 1
ATOM 774 C CA . GLN A 1 97 ? -18.433 -2.260 2.004 1.00 98.56 97 GLN A CA 1
ATOM 775 C C . GLN A 1 97 ? -17.444 -2.890 1.021 1.00 98.56 97 GLN A C 1
ATOM 777 O O . GLN A 1 97 ? -17.857 -3.604 0.107 1.00 98.56 97 GLN A O 1
ATOM 782 N N . ALA A 1 98 ? -16.139 -2.714 1.237 1.00 98.25 98 ALA A N 1
ATOM 783 C CA . ALA A 1 98 ? -15.109 -3.361 0.431 1.00 98.25 98 ALA A CA 1
ATOM 784 C C . ALA A 1 98 ? -15.256 -4.891 0.445 1.00 98.25 98 ALA A C 1
ATOM 786 O O . ALA A 1 98 ? -15.256 -5.520 -0.617 1.00 98.25 98 ALA A O 1
ATOM 787 N N . LYS A 1 99 ? -15.453 -5.494 1.625 1.00 97.94 99 LYS A N 1
ATOM 788 C CA . LYS A 1 99 ? -15.674 -6.941 1.757 1.00 97.94 99 LYS A CA 1
ATOM 789 C C . LYS A 1 99 ? -16.953 -7.391 1.050 1.00 97.94 99 LYS A C 1
ATOM 791 O O . LYS A 1 99 ? -16.918 -8.381 0.321 1.00 97.94 99 LYS A O 1
ATOM 796 N N . LYS A 1 100 ? -18.065 -6.664 1.220 1.00 97.75 100 LYS A N 1
ATOM 797 C CA . LYS A 1 100 ? -19.334 -6.943 0.517 1.00 97.75 100 LYS A CA 1
ATOM 798 C C . LYS A 1 100 ? -19.169 -6.913 -1.005 1.00 97.75 100 LYS A C 1
ATOM 800 O O . LYS A 1 100 ? -19.764 -7.737 -1.689 1.00 97.75 100 LYS A O 1
ATOM 805 N N . ASN A 1 101 ? -18.303 -6.038 -1.515 1.00 96.62 101 ASN A N 1
ATOM 806 C CA . ASN A 1 101 ? -17.981 -5.920 -2.939 1.00 96.62 101 ASN A CA 1
ATOM 807 C C . ASN A 1 101 ? -16.929 -6.936 -3.433 1.00 96.62 101 ASN A C 1
ATOM 809 O O . ASN A 1 101 ? -16.467 -6.839 -4.569 1.00 96.62 101 ASN A O 1
ATOM 813 N N . GLY A 1 102 ? -16.533 -7.910 -2.606 1.00 96.38 102 GLY A N 1
ATOM 814 C CA . GLY A 1 102 ? -15.612 -8.979 -3.000 1.00 96.38 102 GLY A CA 1
ATOM 815 C C . GLY A 1 102 ? -14.134 -8.578 -3.003 1.00 96.38 102 GLY A C 1
ATOM 816 O O . GLY A 1 102 ? -13.328 -9.209 -3.691 1.00 96.38 102 GLY A O 1
ATOM 817 N N . ALA A 1 103 ? -13.751 -7.539 -2.253 1.00 97.62 103 ALA A N 1
ATOM 818 C CA . ALA A 1 103 ? -12.350 -7.161 -2.115 1.00 97.62 103 ALA A CA 1
ATOM 819 C C . ALA A 1 103 ? -11.524 -8.306 -1.505 1.00 97.62 103 ALA A C 1
ATOM 821 O O . ALA A 1 103 ? -11.851 -8.850 -0.454 1.00 97.62 103 ALA A O 1
ATOM 822 N N . TYR A 1 104 ? -10.393 -8.624 -2.137 1.00 96.12 104 TYR A N 1
ATOM 823 C CA . TYR A 1 104 ? -9.387 -9.522 -1.568 1.00 96.12 104 TYR A CA 1
ATOM 824 C C . TYR A 1 104 ? -8.632 -8.859 -0.407 1.00 96.12 104 TYR A C 1
ATOM 826 O O . TYR A 1 104 ? -8.180 -9.535 0.516 1.00 96.12 104 TYR A O 1
ATOM 834 N N . ARG A 1 105 ? -8.434 -7.537 -0.489 1.00 97.62 105 ARG A N 1
ATOM 835 C CA . ARG A 1 105 ? -7.708 -6.745 0.509 1.00 97.62 105 ARG A CA 1
ATOM 836 C C . ARG A 1 105 ? -8.280 -5.333 0.603 1.00 97.62 105 ARG A C 1
ATOM 838 O O . ARG A 1 105 ? -8.567 -4.727 -0.430 1.00 97.62 105 ARG A O 1
ATOM 845 N N . PHE A 1 106 ? -8.353 -4.803 1.816 1.00 98.69 106 PHE A N 1
ATOM 846 C CA . PHE A 1 106 ? -8.643 -3.395 2.078 1.00 98.69 106 PHE A CA 1
ATOM 847 C C . PHE A 1 106 ? -7.362 -2.648 2.430 1.00 98.69 106 PHE A C 1
ATOM 849 O O . PHE A 1 106 ? -6.528 -3.155 3.176 1.00 98.69 106 PHE A O 1
ATOM 856 N N . CYS A 1 107 ? -7.166 -1.476 1.848 1.00 98.56 107 CYS A N 1
ATOM 857 C CA . CYS A 1 107 ? -5.899 -0.766 1.869 1.00 98.56 107 CYS A CA 1
ATOM 858 C C . CYS A 1 107 ? -6.091 0.660 2.358 1.00 98.56 107 CYS A C 1
ATOM 860 O O . CYS A 1 107 ? -6.584 1.504 1.621 1.00 98.56 107 CYS A O 1
ATOM 862 N N . MET A 1 108 ? -5.652 0.936 3.578 1.00 98.69 108 MET A N 1
ATOM 863 C CA . MET A 1 108 ? -5.699 2.271 4.157 1.00 98.69 108 MET A CA 1
ATOM 864 C C . MET A 1 108 ? -4.480 3.084 3.727 1.00 98.69 108 MET A C 1
ATOM 866 O O . MET A 1 108 ? -3.346 2.595 3.760 1.00 98.69 108 MET A O 1
ATOM 870 N N . VAL A 1 109 ? -4.694 4.341 3.355 1.00 98.12 109 VAL A N 1
ATOM 871 C CA . VAL A 1 109 ? -3.623 5.267 2.973 1.00 98.12 109 VAL A CA 1
ATOM 872 C C . VAL A 1 109 ? -3.763 6.577 3.729 1.00 98.12 109 VAL A C 1
ATOM 874 O O . VAL A 1 109 ? -4.843 7.159 3.779 1.00 98.12 109 VAL A O 1
ATOM 877 N N . THR A 1 110 ? -2.656 7.053 4.297 1.00 97.38 110 THR A N 1
ATOM 878 C CA . THR A 1 110 ? -2.583 8.366 4.944 1.00 97.38 110 THR A CA 1
ATOM 879 C C . THR A 1 110 ? -1.593 9.267 4.226 1.00 97.38 110 THR A C 1
ATOM 881 O O . THR A 1 110 ? -0.500 8.832 3.860 1.00 97.38 110 THR A O 1
ATOM 884 N N . SER A 1 111 ? -1.907 10.552 4.150 1.00 95.50 111 SER A N 1
ATOM 885 C CA . SER A 1 111 ? -0.932 11.593 3.851 1.00 95.50 111 SER A CA 1
ATOM 886 C C . SER A 1 111 ? 0.054 11.845 5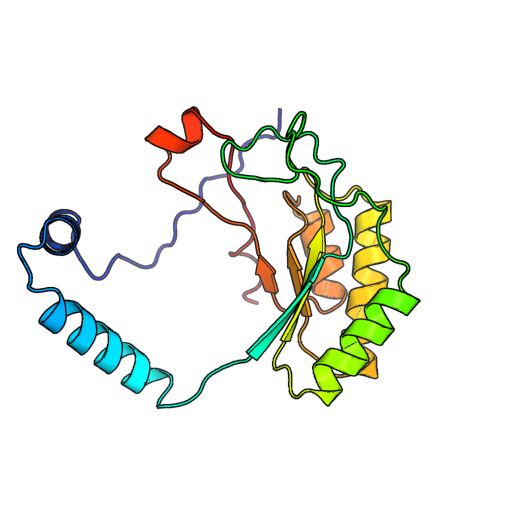.005 1.00 95.50 111 SER A C 1
ATOM 888 O O . SER A 1 111 ? -0.278 11.734 6.196 1.00 95.50 111 SER A O 1
ATOM 890 N N . GLY A 1 112 ? 1.263 12.288 4.658 1.00 92.88 112 GLY A N 1
ATOM 891 C CA . GLY A 1 112 ? 2.295 12.697 5.609 1.00 92.88 112 GLY A CA 1
ATOM 892 C C . GLY A 1 112 ? 3.570 11.861 5.535 1.00 92.88 112 GLY A C 1
ATOM 893 O O . GLY A 1 112 ? 3.661 10.891 4.788 1.00 92.88 112 GLY A O 1
ATOM 894 N N . THR A 1 113 ? 4.557 12.252 6.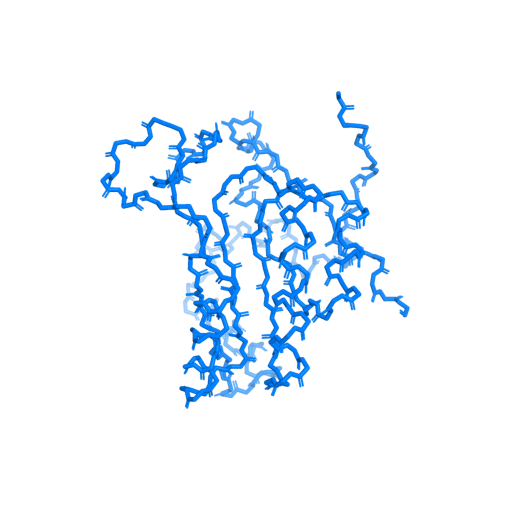340 1.00 92.00 113 THR A N 1
ATOM 895 C CA . THR A 1 113 ? 5.864 11.585 6.422 1.00 92.00 113 THR A CA 1
ATOM 896 C C . THR A 1 113 ? 5.795 10.214 7.084 1.00 92.00 113 THR A C 1
ATOM 898 O O . THR A 1 113 ? 6.559 9.332 6.719 1.00 92.00 113 THR A O 1
ATOM 901 N N . GLY A 1 114 ? 4.938 10.045 8.092 1.00 93.25 114 GLY A N 1
ATOM 902 C CA . GLY A 1 114 ? 4.920 8.888 8.990 1.00 93.25 114 GLY A CA 1
ATOM 903 C C . GLY A 1 114 ? 3.959 9.110 10.166 1.00 93.25 114 GLY A C 1
ATOM 904 O O . GLY A 1 114 ? 3.786 10.263 10.583 1.00 93.25 114 GLY A O 1
ATOM 905 N N . PRO A 1 115 ? 3.339 8.064 10.743 1.00 95.06 115 PRO A N 1
ATOM 906 C CA . PRO A 1 115 ? 2.519 8.206 11.938 1.00 95.06 115 PRO A CA 1
ATOM 907 C C . PRO A 1 115 ? 3.389 8.425 13.186 1.00 95.06 115 PRO A C 1
ATOM 909 O O . PRO A 1 115 ? 4.484 7.873 13.335 1.00 95.06 115 PRO A O 1
ATOM 912 N N . ASN A 1 116 ? 2.875 9.213 14.132 1.00 95.81 116 ASN A N 1
ATOM 913 C CA . ASN A 1 116 ? 3.399 9.225 15.500 1.00 95.81 116 ASN A CA 1
ATOM 914 C C . ASN A 1 116 ? 2.878 8.003 16.286 1.00 95.81 116 ASN A C 1
ATOM 916 O O . ASN A 1 116 ? 2.064 7.232 15.772 1.00 95.81 116 ASN A O 1
ATOM 920 N N . ARG A 1 117 ? 3.324 7.827 17.537 1.00 96.62 117 ARG A N 1
ATOM 921 C CA . ARG A 1 117 ? 2.932 6.676 18.371 1.00 96.62 117 ARG A CA 1
ATOM 922 C C . ARG A 1 117 ? 1.412 6.544 18.518 1.00 96.62 117 ARG A C 1
ATOM 924 O O . ARG A 1 117 ? 0.862 5.516 18.156 1.00 96.62 117 ARG A O 1
ATOM 931 N N . LEU A 1 118 ? 0.733 7.618 18.929 1.00 97.44 118 LEU A N 1
ATOM 932 C CA . LEU A 1 118 ? -0.723 7.621 19.110 1.00 97.44 118 LEU A CA 1
ATOM 933 C C . LEU A 1 118 ? -1.479 7.288 17.812 1.00 97.44 118 LEU A C 1
ATOM 935 O O . LEU A 1 118 ? -2.481 6.585 17.824 1.00 97.44 118 LEU A O 1
ATOM 939 N N . THR A 1 119 ? -1.007 7.800 16.675 1.00 97.44 119 THR A N 1
ATOM 940 C CA . THR A 1 119 ? -1.606 7.498 15.365 1.00 97.44 119 THR A CA 1
ATOM 941 C C . THR A 1 119 ? -1.377 6.037 14.992 1.00 97.44 119 THR A C 1
ATOM 943 O O . THR A 1 119 ? -2.277 5.400 14.461 1.00 97.44 119 THR A O 1
ATOM 946 N N . THR A 1 120 ? -0.201 5.491 15.310 1.00 98.31 120 THR A N 1
ATOM 947 C CA . THR A 1 120 ? 0.121 4.073 15.092 1.00 98.31 120 THR A CA 1
ATOM 948 C C . THR A 1 120 ? -0.798 3.172 15.915 1.00 98.31 120 THR A C 1
ATOM 950 O O . THR A 1 120 ? -1.346 2.227 15.366 1.00 98.31 120 THR A O 1
ATOM 953 N N . GLU A 1 121 ? -1.040 3.501 17.186 1.00 98.44 121 GLU A N 1
ATOM 954 C CA . GLU A 1 121 ? -1.968 2.768 18.063 1.00 98.44 121 GLU A CA 1
ATOM 955 C C . GLU A 1 121 ? -3.412 2.805 17.531 1.00 98.44 121 GLU A C 1
ATOM 957 O O . GLU A 1 121 ? -4.084 1.778 17.492 1.00 98.44 121 GLU A O 1
ATOM 962 N N . LYS A 1 122 ? -3.881 3.961 17.039 1.00 98.50 122 LYS A N 1
ATOM 963 C CA . LYS A 1 122 ? -5.210 4.076 16.405 1.00 98.50 122 LYS A CA 1
ATOM 964 C C . LYS A 1 122 ? -5.328 3.233 15.134 1.00 98.50 122 LYS A C 1
ATOM 966 O O . LYS A 1 122 ? -6.337 2.559 14.929 1.00 98.50 122 LYS A O 1
ATOM 971 N N . LEU A 1 123 ? -4.299 3.266 14.285 1.00 98.62 123 LEU A N 1
ATOM 972 C CA . LEU A 1 123 ? -4.237 2.435 13.082 1.00 98.62 123 LEU A CA 1
ATOM 973 C C . LEU A 1 123 ? -4.228 0.950 13.456 1.00 98.62 123 LEU A C 1
ATOM 975 O O . LEU A 1 123 ? -4.965 0.184 12.852 1.00 98.62 123 LEU A O 1
ATOM 979 N N . ALA A 1 124 ? -3.457 0.558 14.472 1.00 98.75 124 ALA A N 1
ATOM 980 C CA . ALA A 1 124 ? -3.408 -0.807 14.986 1.00 98.75 124 ALA A CA 1
ATOM 981 C C . ALA A 1 124 ? -4.780 -1.281 15.492 1.00 98.75 124 ALA A C 1
ATOM 983 O O . ALA A 1 124 ? -5.244 -2.321 15.040 1.00 98.75 124 ALA A O 1
ATOM 984 N N . SER A 1 125 ? -5.477 -0.485 16.314 1.00 98.62 125 SER A N 1
ATOM 985 C CA . SER A 1 125 ? -6.860 -0.770 16.750 1.00 98.62 125 SER A CA 1
ATOM 986 C C . SER A 1 125 ? -7.788 -1.029 15.558 1.00 98.62 125 SER A C 1
ATOM 988 O O . SER A 1 125 ? -8.467 -2.051 15.483 1.00 98.62 125 SER A O 1
ATOM 990 N N . THR A 1 126 ? -7.734 -0.144 14.557 1.00 98.75 126 THR A N 1
ATOM 991 C CA . THR A 1 126 ? -8.556 -0.254 13.342 1.00 98.75 126 THR A CA 1
ATOM 992 C C . THR A 1 126 ? -8.219 -1.516 12.534 1.00 98.75 126 THR A C 1
ATOM 994 O O . THR A 1 126 ? -9.119 -2.220 12.074 1.00 98.75 126 THR A O 1
ATOM 997 N N . ILE A 1 127 ? -6.928 -1.830 12.363 1.00 98.81 127 ILE A N 1
ATOM 998 C CA . ILE A 1 127 ? -6.453 -3.027 11.647 1.00 98.81 127 ILE A CA 1
ATOM 999 C C . ILE A 1 127 ? -6.920 -4.292 12.358 1.00 98.81 127 ILE A C 1
ATOM 1001 O O . ILE A 1 127 ? -7.445 -5.188 11.694 1.00 98.81 127 ILE A O 1
ATOM 1005 N N . GLN A 1 128 ? -6.753 -4.351 13.679 1.00 98.75 128 GLN A N 1
ATOM 1006 C CA . GLN A 1 128 ? -7.146 -5.496 14.490 1.00 98.75 128 GLN A CA 1
ATOM 1007 C C . GLN A 1 128 ? -8.643 -5.743 14.368 1.00 98.75 128 GLN A C 1
ATOM 1009 O O . GLN A 1 128 ? -9.053 -6.837 13.994 1.00 98.75 128 GLN A O 1
ATOM 1014 N N . ARG A 1 129 ? -9.460 -4.701 14.543 1.00 98.62 129 ARG A N 1
ATOM 1015 C CA . ARG A 1 129 ? -10.915 -4.803 14.412 1.00 98.62 129 ARG A CA 1
ATOM 1016 C C . ARG A 1 129 ? -11.354 -5.321 13.040 1.00 98.62 129 ARG A C 1
ATOM 1018 O O . ARG A 1 129 ? -12.179 -6.228 12.955 1.00 98.62 129 ARG A O 1
ATOM 1025 N N . ILE A 1 130 ? -10.795 -4.778 11.955 1.00 98.69 130 ILE A N 1
ATOM 1026 C CA . ILE A 1 130 ? -11.099 -5.239 10.589 1.00 98.69 130 ILE A CA 1
ATOM 1027 C C . ILE A 1 130 ? -10.667 -6.698 10.400 1.00 98.69 130 ILE A C 1
ATOM 1029 O O . ILE A 1 130 ? -11.393 -7.486 9.792 1.00 98.69 130 ILE A O 1
ATOM 1033 N N . THR A 1 131 ? -9.490 -7.064 10.900 1.00 97.62 131 THR A N 1
ATOM 1034 C CA . THR A 1 131 ? -8.943 -8.415 10.743 1.00 97.62 131 THR A CA 1
ATOM 1035 C C . THR A 1 131 ? -9.778 -9.433 11.515 1.00 97.62 131 THR A C 1
ATOM 1037 O O . THR A 1 131 ? -10.185 -10.437 10.933 1.00 97.62 131 THR A O 1
ATOM 1040 N N . ASP A 1 132 ? -10.112 -9.144 12.770 1.00 98.25 132 ASP A N 1
ATOM 1041 C CA . ASP A 1 132 ? -10.820 -10.059 13.667 1.00 98.25 132 ASP A CA 1
ATOM 1042 C C . ASP A 1 132 ? -12.298 -10.207 13.289 1.00 98.25 132 ASP A C 1
ATOM 1044 O O . ASP A 1 132 ? -12.810 -11.322 13.177 1.00 98.25 132 ASP A O 1
ATOM 1048 N N . GLU A 1 133 ? -12.997 -9.098 13.032 1.00 98.44 133 GLU A N 1
ATOM 1049 C CA . GLU A 1 133 ? -14.438 -9.137 12.758 1.00 98.44 133 GLU A CA 1
ATOM 1050 C C . GLU A 1 133 ? -14.756 -9.475 11.296 1.00 98.44 133 GLU A C 1
ATOM 1052 O O . GLU A 1 133 ? -15.773 -10.109 10.997 1.00 98.44 133 GLU A O 1
ATOM 1057 N N . LEU A 1 134 ? -13.904 -9.054 10.352 1.00 98.06 134 LEU A N 1
ATOM 1058 C CA . LEU A 1 134 ? -14.151 -9.248 8.922 1.00 98.06 134 LEU A CA 1
ATOM 1059 C C . LEU A 1 134 ? -13.289 -10.349 8.305 1.00 98.06 134 LEU A C 1
ATOM 1061 O O . LEU A 1 134 ? -13.546 -10.688 7.148 1.00 98.06 134 LEU A O 1
ATOM 1065 N N . ASN A 1 135 ? -12.316 -10.937 9.008 1.00 96.62 135 ASN A N 1
ATOM 1066 C CA . ASN A 1 135 ? -11.367 -11.904 8.432 1.00 96.62 135 ASN A CA 1
ATOM 1067 C C . ASN A 1 135 ? -10.825 -11.422 7.069 1.00 96.62 135 ASN A C 1
ATOM 1069 O O . ASN A 1 135 ? -10.788 -12.160 6.079 1.00 96.62 135 ASN A O 1
ATOM 1073 N N . MET A 1 136 ? -10.526 -10.124 6.984 1.00 95.75 136 MET A N 1
ATOM 1074 C CA . MET A 1 136 ? -10.131 -9.454 5.752 1.00 95.75 136 MET A CA 1
ATOM 1075 C C . MET A 1 136 ? -8.674 -9.031 5.852 1.00 95.75 136 MET A C 1
ATOM 1077 O O . MET A 1 136 ? -8.248 -8.452 6.845 1.00 95.75 136 MET A O 1
ATOM 1081 N N . LYS A 1 137 ? -7.906 -9.273 4.787 1.00 97.06 137 LYS A N 1
ATOM 1082 C CA . LYS A 1 137 ? -6.532 -8.778 4.712 1.00 97.06 137 LYS A CA 1
ATOM 1083 C C . LYS A 1 137 ? -6.525 -7.258 4.670 1.00 97.06 137 LYS A C 1
ATOM 1085 O O . LYS A 1 137 ? -7.272 -6.655 3.894 1.00 97.06 137 LYS A O 1
ATOM 1090 N N . VAL A 1 138 ? -5.598 -6.667 5.413 1.00 98.06 138 VAL A N 1
ATOM 1091 C CA . VAL A 1 138 ? -5.413 -5.217 5.471 1.00 98.06 138 VAL A CA 1
ATOM 1092 C C . VAL A 1 138 ? -4.039 -4.832 4.925 1.00 98.06 138 VAL A C 1
ATOM 1094 O O . VAL A 1 138 ? -3.038 -5.484 5.233 1.00 98.06 138 VAL A O 1
ATOM 1097 N N . CYS A 1 139 ? -3.975 -3.786 4.095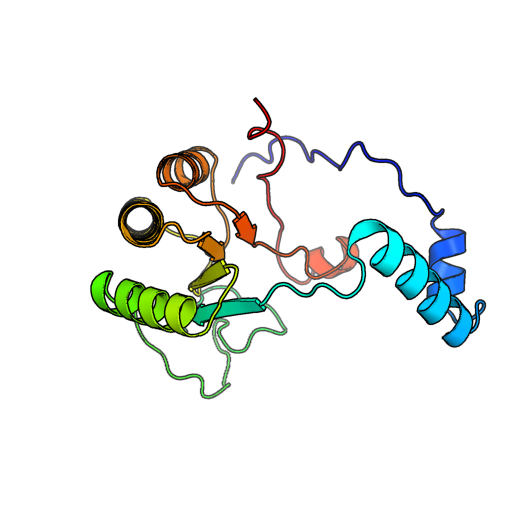 1.00 96.50 139 CYS A N 1
ATOM 1098 C CA . CYS A 1 139 ? -2.733 -3.066 3.831 1.00 96.50 139 CYS A CA 1
ATOM 1099 C C . CYS A 1 139 ? -2.758 -1.639 4.363 1.00 96.50 139 CYS A C 1
ATOM 1101 O O . CYS A 1 139 ? -3.816 -1.028 4.486 1.00 96.50 139 CYS A O 1
ATOM 1103 N N . LEU A 1 140 ? -1.571 -1.110 4.640 1.00 98.12 140 LEU A N 1
ATOM 1104 C CA . LEU A 1 140 ? -1.385 0.256 5.104 1.00 98.12 140 LEU A CA 1
ATOM 1105 C C . LEU A 1 140 ? -0.270 0.933 4.310 1.00 98.12 140 LEU A C 1
ATOM 1107 O O . LEU A 1 140 ? 0.792 0.351 4.096 1.00 98.12 140 LEU A O 1
ATOM 1111 N N . SER A 1 141 ? -0.498 2.178 3.905 1.00 97.00 141 SER A N 1
ATOM 1112 C CA . SER A 1 141 ? 0.542 3.090 3.436 1.00 97.00 141 SER A CA 1
ATOM 1113 C C . SER A 1 141 ? 0.486 4.362 4.269 1.00 97.00 141 SER A C 1
ATOM 1115 O O . SER A 1 141 ? -0.387 5.202 4.061 1.00 97.00 141 SER A O 1
ATOM 1117 N N . ALA A 1 142 ? 1.394 4.479 5.240 1.00 96.06 142 ALA A N 1
ATOM 1118 C CA . ALA A 1 142 ? 1.411 5.595 6.183 1.00 96.06 142 ALA A CA 1
ATOM 1119 C C . ALA A 1 142 ? 2.737 6.370 6.207 1.00 96.06 142 ALA A C 1
ATOM 1121 O O . ALA A 1 142 ? 2.984 7.134 7.131 1.00 96.06 142 ALA A O 1
ATOM 1122 N N . GLY A 1 143 ? 3.590 6.191 5.194 1.00 92.06 143 GLY A N 1
ATOM 1123 C CA . GLY A 1 143 ? 4.917 6.806 5.125 1.00 92.06 143 GLY A CA 1
ATOM 1124 C C . GLY A 1 143 ? 5.999 5.971 5.816 1.00 92.06 143 GLY A C 1
ATOM 1125 O O . GLY A 1 143 ? 5.985 4.741 5.756 1.00 92.06 143 GLY A O 1
ATOM 1126 N N . LEU A 1 144 ? 6.960 6.635 6.445 1.00 90.06 144 LEU A N 1
ATOM 1127 C CA . LEU A 1 144 ? 8.096 6.032 7.129 1.00 90.06 144 LEU A CA 1
ATOM 1128 C C . LEU A 1 144 ? 7.682 5.455 8.488 1.00 90.06 144 LEU A C 1
ATOM 1130 O O . LEU A 1 144 ? 7.010 6.111 9.287 1.00 90.06 144 LEU A O 1
ATOM 1134 N N . LEU A 1 145 ? 8.156 4.243 8.765 1.00 86.75 145 LEU A N 1
ATOM 1135 C CA . LEU A 1 145 ? 8.027 3.575 10.055 1.00 86.75 145 LEU A CA 1
ATOM 1136 C C . LEU A 1 145 ? 9.410 3.278 10.634 1.00 86.75 145 LEU A C 1
ATOM 1138 O O . LEU A 1 145 ? 10.373 3.055 9.900 1.00 86.75 145 LEU A O 1
ATOM 1142 N N . ASP A 1 146 ? 9.479 3.252 11.958 1.00 85.31 146 ASP A N 1
ATOM 1143 C CA . ASP A 1 146 ? 10.552 2.589 12.694 1.00 85.31 146 ASP A CA 1
ATOM 1144 C C . ASP A 1 146 ? 10.116 1.159 13.064 1.00 85.31 146 ASP A C 1
ATOM 1146 O O . ASP A 1 146 ? 8.979 0.750 12.811 1.00 85.31 146 ASP A O 1
ATOM 1150 N N . ILE A 1 147 ? 11.047 0.385 13.627 1.00 86.12 147 ILE A N 1
ATOM 1151 C CA . ILE A 1 147 ? 10.836 -1.031 13.961 1.00 86.12 147 ILE A CA 1
ATOM 1152 C C . ILE A 1 147 ? 9.707 -1.194 14.986 1.00 86.12 147 ILE A C 1
ATOM 1154 O O . ILE A 1 147 ? 8.860 -2.067 14.821 1.00 86.12 147 ILE A O 1
ATOM 1158 N N . GLU A 1 148 ? 9.652 -0.327 15.999 1.00 87.88 148 GLU A N 1
ATOM 1159 C CA . GLU A 1 148 ? 8.632 -0.388 17.051 1.00 87.88 148 GLU A CA 1
ATOM 1160 C C . GLU A 1 148 ? 7.226 -0.200 16.473 1.00 87.88 148 GLU A C 1
ATOM 1162 O O . GLU A 1 148 ? 6.340 -1.024 16.708 1.00 87.88 148 GLU A O 1
ATOM 1167 N N . LYS A 1 149 ? 7.016 0.830 15.642 1.00 91.06 149 LYS A N 1
ATOM 1168 C CA . LYS A 1 149 ? 5.719 1.043 14.982 1.00 91.06 149 LYS A CA 1
ATOM 1169 C C . LYS A 1 149 ? 5.359 -0.104 14.043 1.00 91.06 149 LYS A C 1
ATOM 1171 O O . LYS A 1 149 ? 4.195 -0.488 13.969 1.00 91.06 149 LYS A O 1
ATOM 1176 N N . ALA A 1 150 ? 6.335 -0.644 13.313 1.00 89.44 150 ALA A N 1
ATOM 1177 C CA . ALA A 1 150 ? 6.107 -1.771 12.412 1.00 89.44 150 ALA A CA 1
ATOM 1178 C C . ALA A 1 150 ? 5.656 -3.026 13.169 1.00 89.44 150 ALA A C 1
ATOM 1180 O O . ALA A 1 150 ? 4.742 -3.714 12.714 1.00 89.44 150 ALA A O 1
ATOM 1181 N N . GLN A 1 151 ? 6.258 -3.287 14.330 1.00 90.25 151 GLN A N 1
ATOM 1182 C CA . GLN A 1 151 ? 5.904 -4.410 15.188 1.00 90.25 151 GLN A CA 1
ATOM 1183 C C . GLN A 1 151 ? 4.477 -4.269 15.728 1.00 90.25 151 GLN A C 1
ATOM 1185 O O . GLN A 1 151 ? 3.689 -5.197 15.574 1.00 90.25 151 GLN A O 1
ATOM 1190 N N . VAL A 1 152 ? 4.110 -3.087 16.236 1.00 95.38 152 VAL A N 1
ATOM 1191 C CA . VAL A 1 152 ? 2.740 -2.795 16.703 1.00 95.38 152 VAL A CA 1
ATOM 1192 C C . VAL A 1 152 ? 1.705 -3.059 15.604 1.00 95.38 152 VAL A C 1
ATOM 1194 O O . VAL A 1 152 ? 0.678 -3.691 15.840 1.00 95.38 152 VAL A O 1
ATOM 1197 N N . LEU A 1 153 ? 1.977 -2.616 14.373 1.00 96.56 153 LEU A N 1
ATOM 1198 C CA . LEU A 1 153 ? 1.070 -2.835 13.243 1.00 96.56 153 LEU A CA 1
ATOM 1199 C C . LEU A 1 153 ? 1.002 -4.313 12.826 1.00 96.56 153 LEU A C 1
ATOM 1201 O O . LEU A 1 153 ? -0.073 -4.794 12.470 1.00 96.56 153 LEU A O 1
ATOM 1205 N N . LYS A 1 154 ? 2.125 -5.042 12.866 1.00 92.69 154 LYS A N 1
ATOM 1206 C CA . LYS A 1 154 ? 2.156 -6.486 12.583 1.00 92.69 154 LYS A CA 1
ATOM 1207 C C . LYS A 1 154 ? 1.338 -7.265 13.610 1.00 92.69 154 LYS A C 1
ATOM 1209 O O . LYS A 1 154 ? 0.544 -8.115 13.219 1.00 92.69 154 LYS A O 1
ATOM 1214 N N . GLU A 1 155 ? 1.535 -6.982 14.894 1.00 96.31 155 GLU A N 1
ATOM 1215 C CA . GLU A 1 155 ? 0.824 -7.634 16.001 1.00 96.31 155 GLU A CA 1
ATOM 1216 C C . GLU A 1 155 ? -0.685 -7.403 15.919 1.00 96.31 155 GLU A C 1
ATOM 1218 O O . GLU A 1 155 ? -1.459 -8.310 16.205 1.00 96.31 155 GLU A O 1
ATOM 1223 N N . ALA A 1 156 ? -1.102 -6.238 15.419 1.00 97.50 156 ALA A N 1
ATOM 1224 C CA . ALA A 1 156 ? -2.500 -5.941 15.127 1.00 97.50 156 ALA A CA 1
ATOM 1225 C C . ALA A 1 156 ? -3.082 -6.694 13.913 1.00 97.50 156 ALA A C 1
ATOM 1227 O O . ALA A 1 156 ? -4.267 -6.558 13.633 1.00 97.50 156 ALA A O 1
ATOM 1228 N N . GLY A 1 157 ? -2.282 -7.462 13.167 1.00 96.00 157 GLY A N 1
ATOM 1229 C CA . GLY A 1 157 ? -2.748 -8.251 12.020 1.00 96.00 157 GLY A CA 1
ATOM 1230 C C . GLY A 1 157 ? -2.509 -7.615 10.648 1.00 96.00 157 GLY A C 1
ATOM 1231 O O . GLY A 1 157 ? -3.098 -8.052 9.656 1.00 96.00 157 GLY A O 1
ATOM 1232 N N . LEU A 1 158 ? -1.642 -6.600 10.536 1.00 96.62 158 LEU A N 1
ATOM 1233 C CA . LEU A 1 158 ? -1.336 -5.992 9.239 1.00 96.62 158 LEU A CA 1
ATOM 1234 C C . LEU A 1 158 ? -0.662 -6.998 8.284 1.00 96.62 158 LEU A C 1
ATOM 1236 O O . LEU A 1 158 ? 0.468 -7.427 8.503 1.00 96.62 158 LEU A O 1
ATOM 1240 N N . ASP A 1 159 ? -1.325 -7.306 7.164 1.00 93.88 159 ASP A N 1
ATOM 1241 C CA . ASP A 1 159 ? -0.840 -8.269 6.159 1.00 93.88 159 ASP A CA 1
ATOM 1242 C C . ASP A 1 159 ? 0.192 -7.653 5.199 1.00 93.88 159 ASP A C 1
ATOM 1244 O O . ASP A 1 159 ? 1.101 -8.341 4.729 1.00 93.88 159 ASP A O 1
ATOM 1248 N N . ARG A 1 160 ? 0.075 -6.356 4.878 1.00 92.75 160 ARG A N 1
ATOM 1249 C CA . ARG A 1 160 ? 1.011 -5.678 3.967 1.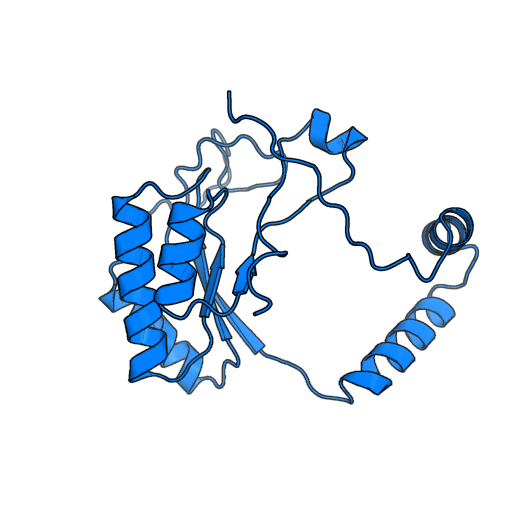00 92.75 160 ARG A CA 1
ATOM 1250 C C . ARG A 1 160 ? 1.231 -4.213 4.328 1.00 92.75 160 ARG A C 1
ATOM 1252 O O . ARG A 1 160 ? 0.281 -3.451 4.458 1.00 92.75 160 ARG A O 1
ATOM 1259 N N . TYR A 1 161 ? 2.489 -3.784 4.327 1.00 94.19 161 TYR A N 1
ATOM 1260 C CA . TYR A 1 161 ? 2.842 -2.366 4.336 1.00 94.19 161 TYR A CA 1
ATOM 1261 C C . TYR A 1 161 ? 3.290 -1.920 2.939 1.00 94.19 161 TYR A C 1
ATOM 1263 O O . TYR A 1 161 ? 4.127 -2.572 2.315 1.00 94.19 161 TYR A O 1
ATOM 1271 N N . ASN A 1 162 ? 2.708 -0.840 2.421 1.00 93.06 162 ASN A N 1
ATOM 1272 C CA . ASN A 1 162 ? 3.068 -0.255 1.134 1.00 93.06 162 ASN A CA 1
ATOM 1273 C C . ASN A 1 162 ? 3.919 0.991 1.348 1.00 93.06 162 ASN A C 1
ATOM 1275 O O . ASN A 1 162 ? 3.470 1.966 1.954 1.00 93.06 162 ASN A O 1
ATOM 1279 N N . HIS A 1 163 ? 5.109 0.995 0.765 1.00 87.25 163 HIS A N 1
ATOM 1280 C CA . HIS A 1 163 ? 5.943 2.179 0.676 1.00 87.25 163 HIS A CA 1
ATOM 1281 C C . HIS A 1 163 ? 6.781 2.034 -0.609 1.00 87.25 163 HIS A C 1
ATOM 1283 O O . HIS A 1 163 ? 7.268 0.948 -0.925 1.00 87.25 163 HIS A O 1
ATOM 1289 N N . ASN A 1 164 ? 6.889 3.105 -1.401 1.00 85.50 164 ASN A N 1
ATOM 1290 C CA . ASN A 1 164 ? 7.452 3.048 -2.753 1.00 85.50 164 ASN A CA 1
ATOM 1291 C C . ASN A 1 164 ? 8.856 3.647 -2.853 1.00 85.50 164 ASN A C 1
ATOM 1293 O O . ASN A 1 164 ? 9.127 4.695 -2.273 1.00 85.50 164 ASN A O 1
ATOM 1297 N N . LEU A 1 165 ? 9.682 3.023 -3.705 1.00 80.44 165 LEU A N 1
ATOM 1298 C CA . LEU A 1 165 ? 10.965 3.542 -4.207 1.00 80.44 165 LEU A CA 1
ATOM 1299 C C . LEU A 1 165 ? 10.826 4.784 -5.063 1.00 80.44 165 LEU A C 1
ATOM 1301 O O . LEU A 1 165 ? 11.659 5.681 -4.994 1.00 80.44 165 LEU A O 1
ATOM 1305 N N . ASN A 1 166 ? 9.745 4.860 -5.828 1.00 83.62 166 ASN A N 1
ATOM 1306 C CA . ASN A 1 166 ? 9.484 5.875 -6.842 1.00 83.62 166 ASN A CA 1
ATOM 1307 C C . ASN A 1 166 ? 10.477 5.833 -8.014 1.00 83.62 166 ASN A C 1
ATOM 1309 O O . ASN A 1 166 ? 10.042 5.691 -9.151 1.00 83.62 166 ASN A O 1
ATOM 1313 N N . THR A 1 167 ? 11.790 5.940 -7.786 1.00 79.00 167 THR A N 1
ATOM 1314 C CA . THR A 1 167 ? 12.794 5.993 -8.865 1.00 79.00 167 THR A CA 1
ATOM 1315 C C . THR A 1 167 ? 14.185 5.515 -8.416 1.00 79.00 167 THR A C 1
ATOM 1317 O O . THR A 1 167 ? 14.346 4.965 -7.333 1.00 79.00 167 THR A O 1
ATOM 1320 N N . SER A 1 168 ? 15.204 5.638 -9.267 1.00 78.00 168 SER A N 1
ATOM 1321 C CA . SER A 1 168 ? 16.587 5.276 -8.926 1.00 78.00 168 SER A CA 1
ATOM 1322 C C . SER A 1 168 ? 17.213 6.282 -7.954 1.00 78.00 168 SER A C 1
ATOM 1324 O O . SER A 1 168 ? 16.846 7.455 -7.954 1.00 78.00 168 SER A O 1
ATOM 1326 N N . GLU A 1 169 ? 18.215 5.863 -7.170 1.00 72.75 169 GLU A N 1
ATOM 1327 C CA . GLU A 1 169 ? 18.894 6.726 -6.183 1.00 72.75 169 GLU A CA 1
ATOM 1328 C C . GLU A 1 169 ? 19.423 8.038 -6.790 1.00 72.75 169 GLU A C 1
ATOM 1330 O O . GLU A 1 169 ? 19.347 9.089 -6.158 1.00 72.75 169 GLU A O 1
ATOM 1335 N N . ILE A 1 170 ? 19.910 7.999 -8.035 1.00 68.75 170 ILE A N 1
ATOM 1336 C CA . ILE A 1 170 ? 20.436 9.178 -8.743 1.00 68.75 170 ILE A CA 1
ATOM 1337 C C . ILE A 1 170 ? 19.354 10.258 -8.892 1.00 68.75 170 ILE A C 1
ATOM 1339 O O . ILE A 1 170 ? 19.648 11.449 -8.788 1.00 68.75 170 ILE A O 1
ATOM 1343 N N . ILE A 1 171 ? 18.102 9.843 -9.097 1.00 64.81 171 ILE A N 1
ATOM 1344 C CA . ILE A 1 171 ? 16.953 10.740 -9.229 1.00 64.81 171 ILE A CA 1
ATOM 1345 C C . ILE A 1 171 ? 16.334 11.023 -7.844 1.00 64.81 171 ILE A C 1
ATOM 1347 O O . ILE A 1 171 ? 16.003 12.172 -7.567 1.00 64.81 171 ILE A O 1
ATOM 1351 N N . ILE A 1 172 ? 16.275 10.042 -6.928 1.00 55.94 172 ILE A N 1
ATOM 1352 C CA . ILE A 1 172 ? 15.795 10.209 -5.534 1.00 55.94 172 ILE A CA 1
ATOM 1353 C C . ILE A 1 172 ? 16.654 11.202 -4.738 1.00 55.94 172 ILE A C 1
ATOM 1355 O O . ILE A 1 172 ? 16.148 11.917 -3.880 1.00 55.94 172 ILE A O 1
ATOM 1359 N N . ARG A 1 173 ? 17.958 11.333 -5.013 1.00 45.97 173 ARG A N 1
ATOM 1360 C CA . ARG A 1 173 ? 18.777 12.385 -4.373 1.00 45.97 173 ARG A CA 1
ATOM 1361 C C . ARG A 1 173 ? 18.305 13.805 -4.722 1.00 45.97 173 ARG A C 1
ATOM 1363 O O . ARG A 1 173 ? 18.709 14.748 -4.052 1.00 45.97 173 ARG A O 1
ATOM 1370 N N . LYS A 1 174 ? 17.424 13.953 -5.719 1.00 37.53 174 LYS A N 1
ATOM 1371 C CA . LYS A 1 174 ? 16.678 15.181 -6.029 1.00 37.53 174 LYS A CA 1
ATOM 1372 C C . LYS A 1 174 ? 15.215 15.152 -5.533 1.00 37.53 174 LYS A C 1
ATOM 1374 O O . LYS A 1 174 ? 14.507 16.135 -5.720 1.00 37.53 174 LYS A O 1
ATOM 1379 N N . SER A 1 175 ? 14.728 14.052 -4.947 1.00 36.75 175 SER A N 1
ATOM 1380 C CA . SER A 1 175 ? 13.339 13.838 -4.483 1.00 36.75 175 SER A CA 1
ATOM 1381 C C . SER A 1 175 ? 13.264 12.678 -3.451 1.00 36.75 175 SER A C 1
ATOM 1383 O O . SER A 1 175 ? 13.366 11.517 -3.830 1.00 36.75 175 SER A O 1
ATOM 1385 N N . ALA A 1 176 ? 13.114 12.992 -2.159 1.00 36.25 176 ALA A N 1
ATOM 1386 C CA . ALA A 1 176 ? 13.450 12.202 -0.953 1.00 36.25 176 ALA A CA 1
ATOM 1387 C C . ALA A 1 176 ? 13.104 10.676 -0.824 1.00 36.25 176 ALA A C 1
ATOM 1389 O O . ALA A 1 176 ? 12.004 10.233 -1.135 1.00 36.25 176 ALA A O 1
ATOM 1390 N N . ILE A 1 177 ? 14.117 9.945 -0.297 1.00 37.66 177 ILE A N 1
ATOM 1391 C CA . ILE A 1 177 ? 14.297 8.829 0.697 1.00 37.66 177 ILE A CA 1
ATOM 1392 C C . ILE A 1 177 ? 13.318 7.624 0.832 1.00 37.66 177 ILE A C 1
ATOM 1394 O O . ILE A 1 177 ? 12.104 7.768 0.902 1.00 37.66 177 ILE A O 1
ATOM 1398 N N . LEU A 1 178 ? 13.917 6.420 1.001 1.00 33.12 178 LEU A N 1
ATOM 1399 C CA . LEU A 1 178 ? 13.297 5.086 1.059 1.00 33.12 178 LEU A CA 1
ATOM 1400 C C . LEU A 1 178 ? 13.551 4.227 2.337 1.00 33.12 178 LEU A C 1
ATOM 1402 O O . LEU A 1 178 ? 14.701 4.021 2.710 1.00 33.12 178 LEU A O 1
ATOM 1406 N N . ILE A 1 179 ? 12.457 3.655 2.878 1.00 36.88 179 ILE A N 1
ATOM 1407 C CA . ILE A 1 179 ? 12.150 2.312 3.473 1.00 36.88 179 ILE A CA 1
ATOM 1408 C C . ILE A 1 179 ? 13.265 1.368 3.941 1.00 36.88 179 ILE A C 1
ATOM 1410 O O . ILE A 1 179 ? 13.998 0.787 3.141 1.00 36.88 179 ILE A O 1
ATOM 1414 N N . LEU A 1 180 ? 13.143 0.996 5.218 1.00 31.89 180 LEU A N 1
ATOM 1415 C CA . LEU A 1 180 ? 13.366 -0.352 5.751 1.00 31.89 180 LEU A CA 1
ATOM 1416 C C . LEU A 1 180 ? 11.996 -0.945 6.138 1.00 31.89 180 LEU A C 1
ATOM 1418 O O . LEU A 1 180 ? 11.132 -0.181 6.546 1.00 31.89 180 LEU A O 1
ATOM 1422 N N . ILE A 1 181 ? 11.815 -2.263 5.971 1.00 34.78 181 ILE A N 1
ATOM 1423 C CA . ILE A 1 181 ? 10.803 -3.199 6.539 1.00 34.78 181 ILE A CA 1
ATOM 1424 C C . ILE A 1 181 ? 10.434 -4.218 5.447 1.00 34.78 181 ILE A C 1
ATOM 1426 O O . ILE A 1 181 ? 9.435 -4.090 4.745 1.00 34.78 181 ILE A O 1
ATOM 1430 N N . TYR A 1 182 ? 11.266 -5.249 5.277 1.00 31.00 182 TYR A N 1
ATOM 1431 C CA . TYR A 1 182 ? 10.776 -6.520 4.718 1.00 31.00 182 TYR A CA 1
ATOM 1432 C C . TYR A 1 182 ? 11.532 -7.773 5.198 1.00 31.00 182 TYR A C 1
ATOM 1434 O O . TYR A 1 182 ? 11.150 -8.874 4.815 1.00 31.00 182 TYR A O 1
ATOM 1442 N N . LYS A 1 183 ? 12.579 -7.673 6.040 1.00 33.47 183 LYS A N 1
ATOM 1443 C CA . LYS A 1 183 ? 13.418 -8.848 6.357 1.00 33.47 183 LYS A CA 1
ATOM 1444 C C . LYS A 1 183 ? 13.150 -9.554 7.695 1.00 33.47 183 LYS A C 1
ATOM 1446 O O . LYS A 1 183 ? 13.532 -10.708 7.805 1.00 33.47 183 LYS A O 1
ATOM 1451 N N . GLU A 1 184 ? 12.428 -8.972 8.655 1.00 33.62 184 GLU A N 1
ATOM 1452 C CA . GLU A 1 184 ? 12.252 -9.622 9.977 1.00 33.62 184 GLU A CA 1
ATOM 1453 C C . GLU A 1 184 ? 10.922 -10.366 10.196 1.00 33.62 184 GLU A C 1
ATOM 1455 O O . GLU A 1 184 ? 10.688 -10.902 11.272 1.00 33.62 184 GLU A O 1
ATOM 1460 N N . LEU A 1 185 ? 10.038 -10.468 9.194 1.00 32.03 185 LEU A N 1
ATOM 1461 C CA . LEU A 1 185 ? 8.742 -11.153 9.376 1.00 32.03 185 LEU A CA 1
ATOM 1462 C C . LEU A 1 185 ? 8.707 -12.598 8.850 1.00 32.03 185 LEU A C 1
ATOM 1464 O O . LEU A 1 185 ? 7.628 -13.176 8.749 1.00 32.03 185 LEU A O 1
ATOM 1468 N N . LYS A 1 186 ? 9.866 -13.186 8.528 1.00 28.39 186 LYS A N 1
ATOM 1469 C CA . LYS A 1 186 ? 10.005 -14.626 8.273 1.00 28.39 186 LYS A CA 1
ATOM 1470 C C . LYS A 1 186 ? 10.676 -15.319 9.458 1.00 28.39 186 LYS A C 1
ATOM 1472 O O . LYS A 1 186 ? 11.814 -15.753 9.342 1.00 28.39 186 LYS A O 1
ATOM 1477 N N . HIS A 1 187 ? 9.931 -15.428 10.549 1.00 36.31 187 HIS A N 1
ATOM 1478 C CA . HIS A 1 187 ? 9.896 -16.595 11.426 1.00 36.31 187 HIS A CA 1
ATOM 1479 C C . HIS A 1 187 ? 8.462 -16.736 11.929 1.00 36.31 187 HIS A C 1
ATOM 1481 O O . HIS A 1 187 ? 7.868 -15.687 12.281 1.00 36.31 187 HIS A O 1
#

pLDDT: mean 85.47, std 20.34, range [25.44, 98.81]

Secondary structure (DSSP, 8-state):
----------SS--SS-HHHHHHHHTTSS-HHHHHHHHHHHHHHHHTT----EEEEEEEBS------TT-TTSTT--S-PPPB-PPPHHHHHHHHHHHHHTT-SEEEEEE-SS---HHHHHHHHHHHHHHHHHH--EEEEE-S---HHHHHHHHHTT--EE-----S-HHHHTTS------SSS---